Protein AF-A0A920IQ75-F1 (afdb_monomer_lite)

Sequence (288 aa):
MILLNCPFNEKDECKALGGKWDVERKKWYVPDGIDASSFQKWIESDKKEEILAHNKIKKVIELSPSSLDFQINKCHRCFYLSKKLGIQTNNFPPPVFNQLDLIQKDFFIDKDTSFISEKLPKGRFLQDNELPKKISSSLLKDNKGRDFKLVGIPDLVIEFEDKTYGIIDFKTTKISEKKADFYKFQLEAYATIFENPGEINSIKTPLLSPVVKLAILQFDPLKIENKNGMNCNFIFDMGYVELENRIYEKLIDRVTLALDILQMNEPPVINENCNDCAFFKKQSQLII

Radius of gyration: 22.06 Å; chains: 1; bounding box: 56×44×65 Å

pLDDT: mean 90.28, std 7.79, range [53.66, 98.69]

Secondary structure (DSSP, 8-state):
-EEE---GGGHHHHHHTT-EEETTTTEEEE-TTS-GGGGGGGS-TTTHHHHHHHHHHTTSEEE-HHIIIIIHHH-HHHHHHHHHH------PPPTHHHHHHHHHHHHHTTSBHHHH-TTSPSEEEPPTTTS-SSEEB--EE-TT--EEEEEE--SEEEEETTS-EEEEEEEES---TTHHHHTHHHHHHHHHHHHSB-EETTEEPP----EEEEEEEEEEEEEEEESSSS-EEEEEEEEEEE-SS--HHHHHHHHHHHHHHHT-SSPPPP-TT-HHHHHHHHHHTT--

Foldseek 3Di:
DAWFQDDPVCVVVCVVQPWDADPVVRTIGDDQLGQCVSRCVGHDPPCPVVSVVSVVSVQAAEDELVCLLPVCVQDLLQLQCCRQVVDHDPPDDPCVVVVVLVVVLVVPQQDWPVVADPPDATWHWDDCVRFPQKWKFDFDAFPVRGTYMYIYGFRTKIQHPVQAIEGEHEEADPDDLCPCVSSQLSQLSVQNCQCGTDDDPNHTGHNRPDHDWGKYKYWYFDDWADDDPPDIDTDTDIDIHTDPDRDVNVSSVSVVSSVVSNPDPDRDDQDCPRPVSVVVVVVVVVPD

Structure (mmCIF, N/CA/C/O backbone):
data_AF-A0A920IQ75-F1
#
_entry.id   AF-A0A920IQ75-F1
#
loop_
_atom_site.group_PDB
_atom_site.id
_atom_site.type_symbol
_atom_site.label_atom_id
_atom_site.label_alt_id
_atom_site.label_comp_id
_atom_site.label_asym_id
_atom_site.label_entity_id
_atom_site.label_seq_id
_atom_site.pdbx_PDB_ins_code
_atom_site.Cartn_x
_atom_site.Cartn_y
_atom_site.Cartn_z
_atom_site.occupancy
_atom_site.B_iso_or_equiv
_atom_site.auth_seq_id
_atom_site.auth_comp_id
_atom_site.auth_asym_id
_atom_site.auth_atom_id
_atom_site.pdbx_PDB_model_num
ATOM 1 N N . MET A 1 1 ? -5.127 -5.114 -23.187 1.00 76.69 1 MET A N 1
ATOM 2 C CA . MET A 1 1 ? -5.175 -6.543 -23.571 1.00 76.69 1 MET A CA 1
ATOM 3 C C . MET A 1 1 ? -5.261 -6.674 -25.087 1.00 76.69 1 MET A C 1
ATOM 5 O O . MET A 1 1 ? -6.008 -5.913 -25.690 1.00 76.69 1 MET A O 1
ATOM 9 N N . ILE A 1 2 ? -4.547 -7.628 -25.695 1.00 87.19 2 ILE A N 1
ATOM 10 C CA . ILE A 1 2 ? -4.608 -7.918 -27.146 1.00 87.19 2 ILE A CA 1
ATOM 11 C C . ILE A 1 2 ? -5.115 -9.343 -27.356 1.00 87.19 2 ILE A C 1
ATOM 13 O O . ILE A 1 2 ? -4.568 -10.269 -26.765 1.00 87.19 2 ILE A O 1
ATOM 17 N N . LEU A 1 3 ? -6.135 -9.535 -28.194 1.00 91.19 3 LEU A N 1
ATOM 18 C CA . LEU A 1 3 ? -6.636 -10.870 -28.540 1.00 91.19 3 LEU A CA 1
ATOM 19 C C . LEU A 1 3 ? -5.694 -11.572 -29.525 1.00 91.19 3 LEU A C 1
ATOM 21 O O . LEU A 1 3 ? -5.209 -10.966 -30.477 1.00 91.19 3 LEU A O 1
ATOM 25 N N . LEU A 1 4 ? -5.485 -12.865 -29.303 1.00 93.06 4 LEU A N 1
ATOM 26 C CA . LEU A 1 4 ? -4.576 -13.718 -30.053 1.00 93.06 4 LEU A CA 1
ATOM 27 C C . LEU A 1 4 ? -5.358 -14.746 -30.869 1.00 93.06 4 LEU A C 1
ATOM 29 O O . LEU A 1 4 ? -6.274 -15.402 -30.368 1.00 93.06 4 LEU A O 1
ATOM 33 N N . ASN A 1 5 ? -4.925 -14.955 -32.106 1.00 93.50 5 ASN A N 1
ATOM 34 C CA . ASN A 1 5 ? -5.378 -16.038 -32.973 1.00 93.50 5 ASN A CA 1
ATOM 35 C C . ASN A 1 5 ? -4.494 -17.287 -32.761 1.00 93.50 5 ASN A C 1
ATOM 37 O O . ASN A 1 5 ? -3.957 -17.855 -33.706 1.00 93.50 5 ASN A O 1
ATOM 41 N N . CYS A 1 6 ? -4.307 -17.686 -31.496 1.00 93.69 6 CYS A N 1
ATOM 42 C CA . CYS A 1 6 ? -3.502 -18.850 -31.121 1.00 93.69 6 CYS A CA 1
ATOM 43 C C . CYS A 1 6 ? -4.299 -20.158 -31.311 1.00 93.69 6 CYS A C 1
ATOM 45 O O . CYS A 1 6 ? -5.342 -20.325 -30.664 1.00 93.69 6 CYS A O 1
ATOM 47 N N . PRO A 1 7 ? -3.844 -21.090 -32.172 1.00 93.81 7 PRO A N 1
ATOM 48 C CA . PRO A 1 7 ? -4.498 -22.380 -32.363 1.00 93.81 7 PRO A CA 1
ATOM 49 C C . PRO A 1 7 ? -4.262 -23.323 -31.169 1.00 93.81 7 PRO A C 1
ATOM 51 O O . PRO A 1 7 ? -3.302 -23.189 -30.411 1.00 93.81 7 PRO A O 1
ATOM 54 N N . PHE A 1 8 ? -5.144 -24.312 -30.982 1.00 89.88 8 PHE A N 1
ATOM 55 C CA . PHE A 1 8 ? -5.139 -25.177 -29.789 1.00 89.88 8 PHE A CA 1
ATOM 56 C C . PHE A 1 8 ? -3.834 -25.965 -29.584 1.00 89.88 8 PHE A C 1
ATOM 58 O O . PHE A 1 8 ? -3.436 -26.203 -28.447 1.00 89.88 8 PHE A O 1
ATOM 65 N N . ASN A 1 9 ? -3.162 -26.360 -30.664 1.00 94.19 9 ASN A N 1
ATOM 66 C CA . ASN A 1 9 ? -1.882 -27.072 -30.628 1.00 94.19 9 ASN A CA 1
ATOM 67 C C . ASN A 1 9 ? -0.702 -26.194 -30.171 1.00 94.19 9 ASN A C 1
ATOM 69 O O . ASN A 1 9 ? 0.328 -26.734 -29.788 1.00 94.19 9 ASN A O 1
ATOM 73 N N . GLU A 1 10 ? -0.852 -24.868 -30.171 1.00 94.50 10 GLU A N 1
ATOM 74 C CA . GLU A 1 10 ? 0.173 -23.906 -29.739 1.00 94.50 10 GLU A CA 1
ATOM 75 C C . GLU A 1 10 ? -0.133 -23.286 -28.363 1.00 94.50 10 GLU A C 1
ATOM 77 O O . GLU A 1 10 ? 0.572 -22.392 -27.887 1.00 94.50 10 GLU A O 1
ATOM 82 N N . LYS A 1 11 ? -1.179 -23.777 -27.688 1.00 90.62 11 LYS A N 1
ATOM 83 C CA . LYS A 1 11 ? -1.668 -23.232 -26.416 1.00 90.62 11 LYS A CA 1
ATOM 84 C C . LYS A 1 11 ? -0.613 -23.228 -25.308 1.00 90.62 11 LYS A C 1
ATOM 86 O O . LYS A 1 11 ? -0.586 -22.310 -24.492 1.00 90.62 11 LYS A O 1
ATOM 91 N N . ASP A 1 12 ? 0.238 -24.252 -25.263 1.00 90.88 12 ASP A N 1
ATOM 92 C CA . ASP A 1 12 ? 1.221 -24.412 -24.193 1.00 90.88 12 ASP A CA 1
ATOM 93 C C . ASP A 1 12 ? 2.354 -23.394 -24.352 1.00 90.88 12 ASP A C 1
ATOM 95 O O . ASP A 1 12 ? 2.807 -22.817 -23.367 1.00 90.88 12 ASP A O 1
ATOM 99 N N . GLU A 1 13 ? 2.724 -23.076 -25.594 1.00 91.62 13 GLU A N 1
ATOM 100 C CA . GLU A 1 13 ? 3.668 -22.004 -25.911 1.00 91.62 13 GLU A CA 1
ATOM 101 C C . GLU A 1 13 ? 3.067 -20.626 -25.608 1.00 91.62 13 GLU A C 1
ATOM 103 O O . GLU A 1 13 ? 3.705 -19.794 -24.963 1.00 91.62 13 GLU A O 1
ATOM 108 N N . CYS A 1 14 ? 1.807 -20.396 -25.993 1.00 89.69 14 CYS A N 1
ATOM 109 C CA . CYS A 1 14 ? 1.108 -19.149 -25.678 1.00 89.69 14 CYS A CA 1
ATOM 110 C C . CYS A 1 14 ? 1.018 -18.925 -24.166 1.00 89.69 14 CYS A C 1
ATOM 112 O O . CYS A 1 14 ? 1.261 -17.822 -23.675 1.00 89.69 14 CYS A O 1
ATOM 114 N N . LYS A 1 15 ? 0.732 -19.985 -23.408 1.00 88.62 15 LYS A N 1
ATOM 115 C CA . LYS A 1 15 ? 0.714 -19.952 -21.946 1.00 88.62 15 LYS A CA 1
ATOM 116 C C . LYS A 1 15 ? 2.107 -19.718 -21.356 1.00 88.62 15 LYS A C 1
ATOM 118 O O . LYS A 1 15 ? 2.223 -18.944 -20.408 1.00 88.62 15 LYS A O 1
ATOM 123 N N . ALA A 1 16 ? 3.151 -20.338 -21.909 1.00 85.31 16 ALA A N 1
ATOM 124 C CA . ALA A 1 16 ? 4.533 -20.167 -21.455 1.00 85.31 16 ALA A CA 1
ATOM 125 C C . ALA A 1 16 ? 5.035 -18.723 -21.620 1.00 85.31 16 ALA A C 1
ATOM 127 O O . ALA A 1 16 ? 5.766 -18.226 -20.768 1.00 85.31 16 ALA A O 1
ATOM 128 N N . LEU A 1 17 ? 4.585 -18.025 -22.666 1.00 84.44 17 LEU A N 1
ATOM 129 C CA . LEU A 1 17 ? 4.883 -16.607 -22.891 1.00 84.44 17 LEU A CA 1
ATOM 130 C C . LEU A 1 17 ? 4.061 -15.656 -22.000 1.00 84.44 17 LEU A C 1
ATOM 132 O O . LEU A 1 17 ? 4.287 -14.447 -22.019 1.00 84.44 17 LEU A O 1
ATOM 136 N N . GLY A 1 18 ? 3.113 -16.178 -21.212 1.00 84.00 18 GLY A N 1
ATOM 137 C CA . GLY A 1 18 ? 2.262 -15.402 -20.304 1.00 84.00 18 GLY A CA 1
ATOM 138 C C . GLY A 1 18 ? 0.869 -15.068 -20.847 1.00 84.00 18 GLY A C 1
ATOM 139 O O . GLY A 1 18 ? 0.148 -14.281 -20.230 1.00 84.00 18 GLY A O 1
ATOM 140 N N . GLY A 1 19 ? 0.466 -15.653 -21.978 1.00 87.94 19 GLY A N 1
ATOM 141 C CA . GLY A 1 19 ? -0.883 -15.514 -22.519 1.00 87.94 19 GLY A CA 1
ATOM 142 C C . GLY A 1 19 ? -1.932 -16.129 -21.591 1.00 87.94 19 GLY A C 1
ATOM 143 O O . GLY A 1 19 ? -1.672 -17.104 -20.880 1.00 87.94 19 GLY A O 1
ATOM 144 N N . LYS A 1 20 ? -3.139 -15.563 -21.597 1.00 90.19 20 LYS A N 1
ATOM 145 C CA . LYS A 1 20 ? -4.283 -16.049 -20.813 1.00 90.19 20 LYS A CA 1
ATOM 146 C C . LYS A 1 20 ? -5.448 -16.422 -21.720 1.00 90.19 20 LYS A C 1
ATOM 148 O O . LYS A 1 20 ? -5.552 -15.931 -22.838 1.00 90.19 20 LYS A O 1
ATOM 153 N N . TRP A 1 21 ? -6.310 -17.308 -21.232 1.00 91.44 21 TRP A N 1
ATOM 154 C CA . TRP A 1 21 ? -7.523 -17.722 -21.929 1.00 91.44 21 TRP A CA 1
ATOM 155 C C . TRP A 1 21 ? -8.715 -16.900 -21.441 1.00 91.44 21 TRP A C 1
ATOM 157 O O . TRP A 1 21 ? -9.004 -16.882 -20.245 1.00 91.44 21 TRP A O 1
ATOM 167 N N . ASP A 1 22 ? -9.395 -16.231 -22.366 1.00 88.31 22 ASP A N 1
ATOM 168 C CA . ASP A 1 22 ? -10.672 -15.564 -22.133 1.00 88.31 22 ASP A CA 1
ATOM 169 C C . ASP A 1 22 ? -11.798 -16.567 -22.424 1.00 88.31 22 ASP A C 1
ATOM 171 O O . ASP A 1 22 ? -11.999 -16.988 -23.568 1.00 88.31 22 ASP A O 1
ATOM 175 N N . VAL A 1 23 ? -12.504 -16.990 -21.371 1.00 88.19 23 VAL A N 1
ATOM 176 C CA . VAL A 1 23 ? -13.565 -18.006 -21.459 1.00 88.19 23 VAL A CA 1
ATOM 177 C C . VAL A 1 23 ? -14.784 -17.482 -22.220 1.00 88.19 23 VAL A C 1
ATOM 179 O O . VAL A 1 23 ? -15.405 -18.248 -22.957 1.00 88.19 23 VAL A O 1
ATOM 182 N N . GLU A 1 24 ? -15.106 -16.193 -22.084 1.00 86.06 24 GLU A N 1
ATOM 183 C CA . GLU A 1 24 ? -16.270 -15.578 -22.727 1.00 86.06 24 GLU A CA 1
ATOM 184 C C . GLU A 1 24 ? -16.038 -15.426 -24.229 1.00 86.06 24 GLU A C 1
ATOM 186 O O . GLU A 1 24 ? -16.871 -15.826 -25.044 1.00 86.06 24 GLU A O 1
ATOM 191 N N . ARG A 1 25 ? -14.865 -14.910 -24.608 1.00 86.75 25 ARG A N 1
ATOM 192 C CA . ARG A 1 25 ? -14.498 -14.688 -26.015 1.00 86.75 25 ARG A CA 1
ATOM 193 C C . ARG A 1 25 ? -13.954 -15.934 -26.703 1.00 86.75 25 ARG A C 1
ATOM 195 O O . ARG A 1 25 ? -13.780 -15.919 -27.920 1.00 86.75 25 ARG A O 1
ATOM 202 N N . LYS A 1 26 ? -13.667 -16.993 -25.939 1.00 90.88 26 LYS A N 1
ATOM 203 C CA . LYS A 1 26 ? -13.021 -18.233 -26.399 1.00 90.88 26 LYS A CA 1
ATOM 204 C C . LYS A 1 26 ? -11.756 -17.950 -27.212 1.00 90.88 26 LYS A C 1
ATOM 206 O O . LYS A 1 26 ? -11.537 -18.539 -28.272 1.00 90.88 26 LYS A O 1
ATOM 211 N N . LYS A 1 27 ? -10.938 -17.017 -26.725 1.00 93.31 27 LYS A N 1
ATOM 212 C CA . LYS A 1 27 ? -9.678 -16.624 -27.357 1.00 93.31 27 LYS A CA 1
ATOM 213 C C . LYS A 1 27 ? -8.563 -16.523 -26.331 1.00 93.31 27 LYS A C 1
ATOM 215 O O . LYS A 1 27 ? -8.779 -16.192 -25.167 1.00 93.31 27 LYS A O 1
ATOM 220 N N . TRP A 1 28 ? -7.348 -16.770 -26.802 1.00 94.06 28 TRP A N 1
ATOM 221 C CA . TRP A 1 28 ? -6.154 -16.375 -26.071 1.00 94.06 28 TRP A CA 1
ATOM 222 C C . TRP A 1 28 ? -6.006 -14.858 -26.124 1.00 94.06 28 TRP A C 1
ATOM 224 O O . TRP A 1 28 ? -6.440 -14.215 -27.080 1.00 94.06 28 TRP A O 1
ATOM 234 N N . TYR A 1 29 ? -5.392 -14.276 -25.106 1.00 90.88 29 TYR A N 1
ATOM 235 C CA . TYR A 1 29 ? -5.078 -12.859 -25.082 1.00 90.88 29 TYR A CA 1
ATOM 236 C C . TYR A 1 29 ? -3.758 -12.594 -24.364 1.00 90.88 29 TYR A C 1
ATOM 238 O O . TYR A 1 29 ? -3.352 -13.344 -23.472 1.00 90.88 29 TYR A O 1
ATOM 246 N N . VAL A 1 30 ? -3.102 -11.502 -24.748 1.00 87.69 30 VAL A N 1
ATOM 247 C CA . VAL A 1 30 ? -1.982 -10.924 -24.009 1.00 87.69 30 VAL A CA 1
ATOM 248 C C . VAL A 1 30 ? -2.574 -10.088 -22.874 1.00 87.69 30 VAL A C 1
ATOM 250 O O . VAL A 1 30 ? -3.233 -9.075 -23.154 1.00 87.69 30 VAL A O 1
ATOM 253 N N . PRO A 1 31 ? -2.409 -10.494 -21.602 1.00 78.62 31 PRO A N 1
ATOM 254 C CA . PRO A 1 31 ? -2.845 -9.674 -20.482 1.00 78.62 31 PRO A CA 1
ATOM 255 C C . PRO A 1 31 ? -1.998 -8.403 -20.392 1.00 78.62 31 PRO A C 1
ATOM 257 O O . PRO A 1 31 ? -0.882 -8.331 -20.914 1.00 78.62 31 PRO A O 1
ATOM 260 N N . ASP A 1 32 ? -2.533 -7.392 -19.715 1.00 69.56 32 ASP A N 1
ATOM 261 C CA . ASP A 1 32 ? -1.775 -6.177 -19.432 1.00 69.56 32 ASP A CA 1
ATOM 262 C C . ASP A 1 32 ? -0.514 -6.529 -18.618 1.00 69.56 32 ASP A C 1
ATOM 264 O O . ASP A 1 32 ? -0.538 -7.414 -17.758 1.00 69.56 32 ASP A O 1
ATOM 268 N N . GLY A 1 33 ? 0.609 -5.885 -18.946 1.00 63.72 33 GLY A N 1
ATOM 269 C CA . GLY A 1 33 ? 1.916 -6.146 -18.330 1.00 63.72 33 GLY A CA 1
ATOM 270 C C . GLY A 1 33 ? 2.771 -7.228 -19.006 1.00 63.72 33 GLY A C 1
ATOM 271 O O . GLY A 1 33 ? 3.950 -7.346 -18.678 1.00 63.72 33 GLY A O 1
ATOM 272 N N . ILE A 1 34 ? 2.238 -7.977 -19.978 1.00 73.19 34 ILE A N 1
ATOM 273 C CA . ILE A 1 34 ? 3.017 -8.919 -20.801 1.00 73.19 34 ILE A CA 1
ATOM 274 C C . ILE A 1 34 ? 3.352 -8.280 -22.154 1.00 73.19 34 ILE A C 1
ATOM 276 O O . ILE A 1 34 ? 2.484 -7.685 -22.792 1.00 73.19 34 ILE A O 1
ATOM 280 N N . ASP A 1 35 ? 4.611 -8.398 -22.593 1.00 79.31 35 ASP A N 1
ATOM 281 C CA . ASP A 1 35 ? 5.073 -7.862 -23.879 1.00 79.31 35 ASP A CA 1
ATOM 282 C C . ASP A 1 35 ? 4.381 -8.553 -25.053 1.00 79.31 35 ASP A C 1
ATOM 284 O O . ASP A 1 35 ? 4.663 -9.712 -25.354 1.00 79.31 35 ASP A O 1
ATOM 288 N N . ALA A 1 36 ? 3.527 -7.819 -25.763 1.00 85.44 36 ALA A N 1
ATOM 289 C CA . ALA A 1 36 ? 2.840 -8.329 -26.940 1.00 85.44 36 ALA A CA 1
ATOM 290 C C . ALA A 1 36 ? 3.796 -8.615 -28.109 1.00 85.44 36 ALA A C 1
ATOM 292 O O . ALA A 1 36 ? 3.435 -9.366 -29.013 1.00 85.44 36 ALA A O 1
ATOM 293 N N . SER A 1 37 ? 5.026 -8.083 -28.090 1.00 85.62 37 SER A N 1
ATOM 294 C CA . SER A 1 37 ? 6.027 -8.364 -29.131 1.00 85.62 37 SER A CA 1
ATOM 295 C C . SER A 1 37 ? 6.382 -9.851 -29.189 1.00 85.62 37 SER A C 1
ATOM 297 O O . SER A 1 37 ? 6.587 -10.387 -30.275 1.00 85.62 37 SER A O 1
ATOM 299 N N . SER A 1 38 ? 6.373 -10.541 -28.043 1.00 86.06 38 SER A N 1
ATOM 300 C CA . SER A 1 38 ? 6.626 -11.986 -27.957 1.00 86.06 38 SER A CA 1
ATOM 301 C C . SER A 1 38 ? 5.510 -12.833 -28.580 1.00 86.06 38 SER A C 1
ATOM 303 O O . SER A 1 38 ? 5.708 -14.015 -28.838 1.00 86.06 38 SER A O 1
ATOM 305 N N . PHE A 1 39 ? 4.340 -12.239 -28.839 1.00 90.81 39 PHE A N 1
ATOM 306 C CA . PHE A 1 39 ? 3.151 -12.911 -29.368 1.00 90.81 39 PHE A CA 1
ATOM 307 C C . PHE A 1 39 ? 2.883 -12.568 -30.836 1.00 90.81 39 PHE A C 1
ATOM 309 O O . PHE A 1 39 ? 1.823 -12.922 -31.351 1.00 90.81 39 PHE A O 1
ATOM 316 N N . GLN A 1 40 ? 3.820 -11.902 -31.526 1.00 89.69 40 GLN A N 1
ATOM 317 C CA . GLN A 1 40 ? 3.639 -11.418 -32.903 1.00 89.69 40 GLN A CA 1
ATOM 318 C C . GLN A 1 40 ? 3.098 -12.479 -33.865 1.00 89.69 40 GLN A C 1
ATOM 320 O O . GLN A 1 40 ? 2.299 -12.152 -34.733 1.00 89.69 40 GLN A O 1
ATOM 325 N N . LYS A 1 41 ? 3.466 -13.751 -33.682 1.00 92.62 41 LYS A N 1
ATOM 326 C CA . LYS A 1 41 ? 2.988 -14.848 -34.532 1.00 92.62 41 LYS A CA 1
ATOM 327 C C . LYS A 1 41 ? 1.482 -15.137 -34.440 1.00 92.62 41 LYS A C 1
ATOM 329 O O . LYS A 1 41 ? 0.937 -15.753 -35.346 1.00 92.62 41 LYS A O 1
ATOM 334 N N . TRP A 1 42 ? 0.811 -14.703 -33.372 1.00 93.44 42 TRP A N 1
ATOM 335 C CA . TRP A 1 42 ? -0.635 -14.878 -33.176 1.00 93.44 42 TRP A CA 1
ATOM 336 C C . TRP A 1 42 ? -1.421 -13.564 -33.263 1.00 93.44 42 TRP A C 1
ATOM 338 O O . TRP A 1 42 ? -2.634 -13.569 -33.047 1.00 93.44 42 TRP A O 1
ATOM 348 N N . ILE A 1 43 ? -0.754 -12.444 -33.543 1.00 91.06 43 ILE A N 1
ATOM 349 C CA . ILE A 1 43 ? -1.381 -11.128 -33.697 1.00 91.06 43 ILE A CA 1
ATOM 350 C C . ILE A 1 43 ? -1.498 -10.822 -35.194 1.00 91.06 43 ILE A C 1
ATOM 352 O O . ILE A 1 43 ? -0.592 -11.117 -35.969 1.00 91.06 43 ILE A O 1
ATOM 356 N N . GLU A 1 44 ? -2.622 -10.241 -35.614 1.00 86.44 44 GLU A N 1
ATOM 357 C CA . GLU A 1 44 ? -2.814 -9.813 -37.005 1.00 86.44 44 GLU A CA 1
ATOM 358 C C . GLU A 1 44 ? -1.783 -8.737 -37.387 1.00 86.44 44 GLU A C 1
ATOM 360 O O . GLU A 1 44 ? -1.439 -7.858 -36.594 1.00 86.44 44 GLU A O 1
ATOM 365 N N . SER A 1 45 ? -1.247 -8.820 -38.605 1.00 77.56 45 SER A N 1
ATOM 366 C CA . SER A 1 45 ? -0.090 -8.027 -39.046 1.00 77.56 45 SER A CA 1
ATOM 367 C C . SER A 1 45 ? -0.328 -6.511 -39.097 1.00 77.56 45 SER A C 1
ATOM 369 O O . SER A 1 45 ? 0.632 -5.738 -39.110 1.00 77.56 45 SER A O 1
ATOM 371 N N . ASP A 1 46 ? -1.586 -6.079 -39.133 1.00 83.44 46 ASP A N 1
ATOM 372 C CA . ASP A 1 46 ? -2.032 -4.683 -39.151 1.00 83.44 46 ASP A CA 1
ATOM 373 C C . ASP A 1 46 ? -2.156 -4.059 -37.747 1.00 83.44 46 ASP A C 1
ATOM 375 O O . ASP A 1 46 ? -2.184 -2.836 -37.615 1.00 83.44 46 ASP A O 1
ATOM 379 N N . LYS A 1 47 ? -2.095 -4.855 -36.673 1.00 84.56 47 LYS A N 1
ATOM 380 C CA . LYS A 1 47 ? -2.214 -4.388 -35.278 1.00 84.56 47 LYS A CA 1
ATOM 381 C C . LYS A 1 47 ? -0.933 -3.791 -34.688 1.00 84.56 47 LYS A C 1
ATOM 383 O O . LYS A 1 47 ? -0.719 -3.828 -33.477 1.00 84.56 47 LYS A O 1
ATOM 388 N N . LYS A 1 48 ? -0.061 -3.196 -35.510 1.00 80.56 48 LYS A N 1
ATOM 389 C CA . LYS A 1 48 ? 1.190 -2.575 -35.028 1.00 80.56 48 LYS A CA 1
ATOM 390 C C . LYS A 1 48 ? 0.942 -1.469 -34.003 1.00 80.56 48 LYS A C 1
ATOM 392 O O . LYS A 1 48 ? 1.651 -1.423 -33.002 1.00 80.56 48 LYS A O 1
ATOM 397 N N . GLU A 1 49 ? -0.046 -0.605 -34.227 1.00 80.94 49 GLU A N 1
ATOM 398 C CA . GLU A 1 49 ? -0.387 0.474 -33.288 1.00 80.94 49 GLU A CA 1
ATOM 399 C C . GLU A 1 49 ? -0.970 -0.061 -31.976 1.00 80.94 49 GLU A C 1
ATOM 401 O O . GLU A 1 49 ? -0.621 0.439 -30.910 1.00 80.94 49 GLU A O 1
ATOM 406 N N . GLU A 1 50 ? -1.768 -1.131 -32.029 1.00 81.56 50 GLU A N 1
ATOM 407 C CA . GLU A 1 50 ? -2.255 -1.844 -30.841 1.00 81.56 50 GLU A CA 1
ATOM 408 C C . GLU A 1 50 ? -1.103 -2.472 -30.051 1.00 81.56 50 GLU A C 1
ATOM 410 O O . GLU A 1 50 ? -1.035 -2.300 -28.836 1.00 81.56 50 GLU A O 1
ATOM 415 N N . ILE A 1 51 ? -0.156 -3.136 -30.727 1.00 81.25 51 ILE A N 1
ATOM 416 C CA . ILE A 1 51 ? 1.060 -3.681 -30.105 1.00 81.25 51 ILE A CA 1
ATOM 417 C C . ILE A 1 51 ? 1.868 -2.552 -29.464 1.00 81.25 51 ILE A C 1
ATOM 419 O O . ILE A 1 51 ? 2.293 -2.680 -28.322 1.00 81.25 51 ILE A O 1
ATOM 423 N N . LEU A 1 52 ? 2.064 -1.432 -30.165 1.00 76.50 52 LEU A N 1
ATOM 424 C CA . LEU A 1 52 ? 2.765 -0.259 -29.643 1.00 76.50 52 LEU A CA 1
ATOM 425 C C . LEU A 1 52 ? 2.045 0.345 -28.435 1.00 76.50 52 LEU A C 1
ATOM 427 O O . LEU A 1 52 ? 2.710 0.683 -27.463 1.00 76.50 52 LEU A O 1
ATOM 431 N N . ALA A 1 53 ? 0.717 0.453 -28.449 1.00 73.19 53 ALA A N 1
ATOM 432 C CA . ALA A 1 53 ? -0.072 0.966 -27.333 1.00 73.19 53 ALA A CA 1
ATOM 433 C C . ALA A 1 53 ? -0.057 0.008 -26.128 1.00 73.19 53 ALA A C 1
ATOM 435 O O . ALA A 1 53 ? 0.209 0.437 -25.006 1.00 73.19 53 ALA A O 1
ATOM 436 N N . HIS A 1 54 ? -0.237 -1.297 -26.350 1.00 70.38 54 HIS A N 1
ATOM 437 C CA . HIS A 1 54 ? -0.139 -2.342 -25.322 1.00 70.38 54 HIS A CA 1
ATOM 438 C C . HIS A 1 54 ? 1.276 -2.427 -24.737 1.00 70.38 54 HIS A C 1
ATOM 440 O O . HIS A 1 54 ? 1.466 -2.505 -23.526 1.00 70.38 54 HIS A O 1
ATOM 446 N N . ASN A 1 55 ? 2.303 -2.298 -25.572 1.00 67.25 55 ASN A N 1
ATOM 447 C CA . ASN A 1 55 ? 3.694 -2.239 -25.124 1.00 67.25 55 ASN A CA 1
ATOM 448 C C . ASN A 1 55 ? 4.097 -0.850 -24.601 1.00 67.25 55 ASN A C 1
ATOM 450 O O . ASN A 1 55 ? 5.136 -0.700 -23.965 1.00 67.25 55 ASN A O 1
ATOM 454 N N . LYS A 1 56 ? 3.289 0.190 -24.805 1.00 58.94 56 LYS A N 1
ATOM 455 C CA . LYS A 1 56 ? 3.423 1.456 -24.075 1.00 58.94 56 LYS A CA 1
ATOM 456 C C . LYS A 1 56 ? 2.846 1.305 -22.669 1.00 58.94 56 LYS A C 1
ATOM 458 O O . LYS A 1 56 ? 3.442 1.817 -21.726 1.00 58.94 56 LYS A O 1
ATOM 463 N N . ILE A 1 57 ? 1.784 0.511 -22.510 1.00 53.66 57 ILE A N 1
ATOM 464 C CA . ILE A 1 57 ? 1.291 0.050 -21.202 1.00 53.66 57 ILE A CA 1
ATOM 465 C C . ILE A 1 57 ? 2.362 -0.811 -20.494 1.00 53.66 57 ILE A C 1
ATOM 467 O O . ILE A 1 57 ? 2.548 -0.645 -19.294 1.00 53.66 57 ILE A O 1
ATOM 471 N N . LYS A 1 58 ? 3.197 -1.578 -21.224 1.00 54.56 58 LYS A N 1
ATOM 472 C CA . LYS A 1 58 ? 4.434 -2.229 -20.703 1.00 54.56 58 LYS A CA 1
ATOM 473 C C . LYS A 1 58 ? 5.451 -1.236 -20.092 1.00 54.56 58 LYS A C 1
ATOM 475 O O . LYS A 1 58 ? 6.356 -1.660 -19.379 1.00 54.56 58 LYS A O 1
ATOM 480 N N . LYS A 1 59 ? 5.342 0.075 -20.352 1.00 60.66 59 LYS A N 1
ATOM 481 C CA . LYS A 1 59 ? 6.256 1.097 -19.809 1.00 60.66 59 LYS A CA 1
ATOM 482 C C . LYS A 1 59 ? 5.770 1.717 -18.499 1.00 60.66 59 LYS A C 1
ATOM 484 O O . LYS A 1 59 ? 6.591 2.248 -17.753 1.00 60.66 59 LYS A O 1
ATOM 489 N N . VAL A 1 60 ? 4.466 1.674 -18.232 1.00 80.75 60 VAL A N 1
ATOM 490 C CA . VAL A 1 60 ? 3.905 2.259 -17.014 1.00 80.75 60 VAL A CA 1
ATOM 491 C C . VAL A 1 60 ? 4.151 1.278 -15.881 1.00 80.75 60 VAL A C 1
ATOM 493 O O . VAL A 1 60 ? 3.586 0.190 -15.842 1.00 80.75 60 VAL A O 1
ATOM 496 N N . ILE A 1 61 ? 5.044 1.656 -14.976 1.00 89.62 61 ILE A N 1
ATOM 497 C CA . ILE A 1 61 ? 5.385 0.822 -13.831 1.00 89.62 61 ILE A CA 1
ATOM 498 C C . ILE A 1 61 ? 4.220 0.875 -12.839 1.00 89.62 61 ILE A C 1
ATOM 500 O O . ILE A 1 61 ? 3.837 1.947 -12.367 1.00 89.62 61 ILE A O 1
ATOM 504 N N . GLU A 1 62 ? 3.672 -0.295 -12.517 1.00 92.81 62 GLU A N 1
ATOM 505 C CA . GLU A 1 62 ? 2.690 -0.456 -11.450 1.00 92.81 62 GLU A CA 1
ATOM 506 C C . GLU A 1 62 ? 3.399 -0.735 -10.123 1.00 92.81 62 GLU A C 1
ATOM 508 O O . GLU A 1 62 ? 4.164 -1.696 -9.980 1.00 92.81 62 GLU A O 1
ATOM 513 N N . LEU A 1 63 ? 3.127 0.103 -9.127 1.00 95.19 63 LEU A N 1
ATOM 514 C CA . LEU A 1 63 ? 3.657 -0.039 -7.779 1.00 95.19 63 LEU A CA 1
ATOM 515 C C . LEU A 1 63 ? 2.524 -0.417 -6.829 1.00 95.19 63 LEU A C 1
ATOM 517 O O . LEU A 1 63 ? 1.486 0.240 -6.766 1.00 95.19 63 LEU A O 1
ATOM 521 N N . SER A 1 64 ? 2.731 -1.491 -6.069 1.00 95.19 64 SER A N 1
ATOM 522 C CA . SER A 1 64 ? 1.800 -1.877 -5.014 1.00 95.19 64 SER A CA 1
ATOM 523 C C . SER A 1 64 ? 2.074 -1.055 -3.752 1.00 95.19 64 SER A C 1
ATOM 525 O O . SER A 1 64 ? 3.249 -0.959 -3.380 1.00 95.19 64 SER A O 1
ATOM 527 N N . PRO A 1 65 ? 1.050 -0.536 -3.049 1.00 96.19 65 PRO A N 1
ATOM 528 C CA . PRO A 1 65 ? 1.213 0.214 -1.798 1.00 96.19 65 PRO A CA 1
ATOM 529 C C . PRO A 1 65 ? 2.180 -0.447 -0.802 1.00 96.19 65 PRO A C 1
ATOM 531 O O . PRO A 1 65 ? 3.160 0.163 -0.386 1.00 96.19 65 PRO A O 1
ATOM 534 N N . SER A 1 66 ? 2.029 -1.750 -0.555 1.00 91.88 66 SER A N 1
ATOM 535 C CA . SER A 1 66 ? 2.916 -2.520 0.335 1.00 91.88 66 SER A CA 1
ATOM 536 C C . SER A 1 66 ? 4.387 -2.591 -0.105 1.00 91.88 66 SER A C 1
ATOM 538 O O . SER A 1 66 ? 5.286 -2.780 0.717 1.00 91.88 66 SER A O 1
ATOM 540 N N . SER A 1 67 ? 4.684 -2.430 -1.400 1.00 91.31 67 SER A N 1
ATOM 541 C CA . SER A 1 67 ? 6.074 -2.442 -1.882 1.00 91.31 67 SER A CA 1
ATOM 542 C C . SER A 1 67 ? 6.829 -1.155 -1.539 1.00 91.31 67 SER A C 1
ATOM 544 O O . SER A 1 67 ? 8.059 -1.189 -1.445 1.00 91.31 67 SER A O 1
ATOM 546 N N . LEU A 1 68 ? 6.099 -0.057 -1.310 1.00 94.19 68 LEU A N 1
ATOM 547 C CA . LEU A 1 68 ? 6.652 1.271 -1.051 1.00 94.19 68 LEU 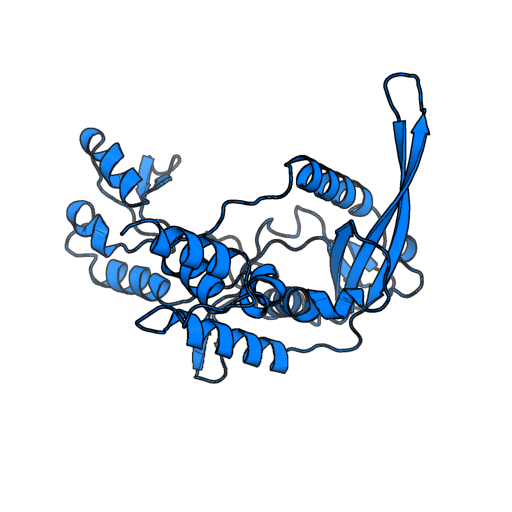A CA 1
ATOM 548 C C . LEU A 1 68 ? 7.182 1.421 0.379 1.00 94.19 68 LEU A C 1
ATOM 550 O O . LEU A 1 68 ? 8.149 2.157 0.576 1.00 94.19 68 LEU A O 1
ATOM 554 N N . ASP A 1 69 ? 6.628 0.687 1.348 1.00 89.94 69 ASP A N 1
ATOM 555 C CA . ASP A 1 69 ? 7.155 0.636 2.717 1.00 89.94 69 ASP A CA 1
ATOM 556 C C . ASP A 1 69 ? 8.204 -0.464 2.908 1.00 89.94 69 ASP A C 1
ATOM 558 O O . ASP A 1 69 ? 9.259 -0.208 3.486 1.00 89.94 69 ASP A O 1
ATOM 562 N N . PHE A 1 70 ? 7.971 -1.685 2.414 1.00 84.12 70 PHE A N 1
ATOM 563 C CA . PHE A 1 70 ? 8.806 -2.834 2.794 1.00 84.12 70 PHE A CA 1
ATOM 564 C C . PHE A 1 70 ? 9.923 -3.144 1.809 1.00 84.12 70 PHE A C 1
ATOM 566 O O . PHE A 1 70 ? 11.099 -3.164 2.173 1.00 84.12 70 PHE A O 1
ATOM 573 N N . GLN A 1 71 ? 9.567 -3.435 0.558 1.00 82.81 71 GLN A N 1
ATOM 574 C CA . GLN A 1 71 ? 10.506 -4.041 -0.388 1.00 82.81 71 GLN A CA 1
ATOM 575 C C . GLN A 1 71 ? 11.637 -3.079 -0.744 1.00 82.81 71 GLN A C 1
ATOM 577 O O . GLN A 1 71 ? 12.809 -3.459 -0.706 1.00 82.81 71 GLN A O 1
ATOM 582 N N . ILE A 1 72 ? 11.285 -1.826 -1.030 1.00 86.88 72 ILE A N 1
ATOM 583 C CA . ILE A 1 72 ? 12.261 -0.804 -1.396 1.00 86.88 72 ILE A CA 1
ATOM 584 C C . ILE A 1 72 ? 13.158 -0.404 -0.215 1.00 86.88 72 ILE A C 1
ATOM 586 O O . ILE A 1 72 ? 14.364 -0.296 -0.400 1.00 86.88 72 ILE A O 1
ATOM 590 N N . ASN A 1 73 ? 12.624 -0.292 1.010 1.00 86.00 73 ASN A N 1
ATOM 591 C CA . ASN A 1 73 ? 13.438 0.006 2.199 1.00 86.00 73 ASN A CA 1
ATOM 592 C C . ASN A 1 73 ? 14.371 -1.152 2.584 1.00 86.00 73 ASN A C 1
ATOM 594 O O . ASN A 1 73 ? 15.449 -0.912 3.121 1.00 86.00 73 ASN A O 1
ATOM 598 N N . LYS A 1 74 ? 13.972 -2.409 2.340 1.00 87.31 74 LYS A N 1
ATOM 599 C CA . LYS A 1 74 ? 14.771 -3.582 2.724 1.00 87.31 74 LYS A CA 1
ATOM 600 C C . LYS A 1 74 ? 16.056 -3.678 1.902 1.00 87.31 74 LYS A C 1
ATOM 602 O O . LYS A 1 74 ? 17.140 -3.851 2.456 1.00 87.31 74 LYS A O 1
ATOM 607 N N . CYS A 1 75 ? 15.945 -3.638 0.573 1.00 93.31 75 CYS A N 1
ATOM 608 C CA . CYS A 1 75 ? 17.100 -3.723 -0.317 1.00 93.31 75 CYS A CA 1
ATOM 609 C C . CYS A 1 75 ? 16.739 -3.314 -1.749 1.00 93.31 75 CYS A C 1
ATOM 611 O O . CYS A 1 75 ? 15.965 -4.002 -2.414 1.00 93.31 75 CYS A O 1
ATOM 613 N N . HIS A 1 76 ? 17.390 -2.268 -2.268 1.00 95.38 76 HIS A N 1
ATOM 614 C CA . HIS A 1 76 ? 17.204 -1.812 -3.651 1.00 95.38 76 HIS A CA 1
ATOM 615 C C . HIS A 1 76 ? 17.520 -2.902 -4.684 1.00 95.38 76 HIS A C 1
ATOM 617 O O . HIS A 1 76 ? 16.793 -3.044 -5.665 1.00 95.38 76 HIS A O 1
ATOM 623 N N . ARG A 1 77 ? 18.566 -3.714 -4.456 1.00 94.44 77 ARG A N 1
ATOM 624 C CA . ARG A 1 77 ? 18.895 -4.841 -5.340 1.00 94.44 77 ARG A CA 1
ATOM 625 C C . ARG A 1 77 ? 17.775 -5.877 -5.353 1.00 94.44 77 ARG A C 1
ATOM 627 O O . ARG A 1 77 ? 17.318 -6.243 -6.426 1.00 94.44 77 ARG A O 1
ATOM 634 N N . CYS A 1 78 ? 17.306 -6.334 -4.193 1.00 92.19 78 CYS A N 1
ATOM 635 C CA . CYS A 1 78 ? 16.214 -7.312 -4.132 1.00 92.19 78 CYS A CA 1
ATOM 636 C C . CYS A 1 78 ? 14.910 -6.754 -4.713 1.00 92.19 78 CYS A C 1
ATOM 638 O O . CYS A 1 78 ? 14.204 -7.481 -5.404 1.00 92.19 78 CYS A O 1
ATOM 640 N N . PHE A 1 79 ? 14.617 -5.470 -4.487 1.00 93.06 79 PHE A N 1
ATOM 641 C CA . PHE A 1 79 ? 13.481 -4.788 -5.104 1.00 93.06 79 PHE A CA 1
ATOM 642 C C . PHE A 1 79 ? 13.574 -4.808 -6.637 1.00 93.06 79 PHE A C 1
ATOM 644 O O . PHE A 1 79 ? 12.629 -5.239 -7.297 1.00 93.06 79 PHE A O 1
ATOM 651 N N . TYR A 1 80 ? 14.731 -4.437 -7.199 1.00 92.56 80 TYR A N 1
ATOM 652 C CA . TYR A 1 80 ? 15.000 -4.533 -8.636 1.00 92.56 80 TYR A CA 1
ATOM 653 C C . TYR A 1 80 ? 14.808 -5.958 -9.160 1.00 92.56 80 TYR A C 1
ATOM 655 O O . TYR A 1 80 ? 14.075 -6.174 -10.122 1.00 9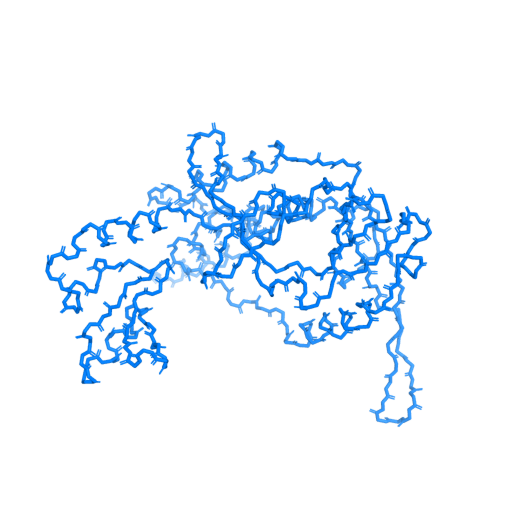2.56 80 TYR A O 1
ATOM 663 N N . LEU A 1 81 ? 15.465 -6.932 -8.526 1.00 89.31 81 LEU A N 1
ATOM 664 C CA . LEU A 1 81 ? 15.456 -8.331 -8.952 1.00 89.31 81 LEU A CA 1
ATOM 665 C C . LEU A 1 81 ? 14.034 -8.905 -8.941 1.00 89.31 81 LEU A C 1
ATOM 667 O O . LEU A 1 81 ? 13.625 -9.519 -9.923 1.00 89.31 81 LEU A O 1
ATOM 671 N N . SER A 1 82 ? 13.261 -8.635 -7.886 1.00 87.94 82 SER A N 1
ATOM 672 C CA . SER A 1 82 ? 11.871 -9.082 -7.753 1.00 87.94 82 SER A CA 1
ATOM 673 C C . SER A 1 82 ? 10.974 -8.455 -8.822 1.00 87.94 82 SER A C 1
ATOM 675 O O . SER A 1 82 ? 10.292 -9.170 -9.553 1.00 87.94 82 SER A O 1
ATOM 677 N N . LYS A 1 83 ? 10.993 -7.124 -8.960 1.00 87.00 83 LYS A N 1
ATOM 678 C CA . LYS A 1 83 ? 10.049 -6.402 -9.824 1.00 87.00 83 LYS A CA 1
ATOM 679 C C . LYS A 1 83 ? 10.403 -6.449 -11.306 1.00 87.00 83 LYS A C 1
ATOM 681 O O . LYS A 1 83 ? 9.497 -6.500 -12.129 1.00 87.00 83 LYS A O 1
ATOM 686 N N . LYS A 1 84 ? 11.693 -6.403 -11.651 1.00 83.69 84 LYS A N 1
ATOM 687 C CA . LYS A 1 84 ? 12.148 -6.357 -13.048 1.00 83.69 84 LYS A CA 1
ATOM 688 C C . LYS A 1 84 ? 12.469 -7.735 -13.612 1.00 83.69 84 LYS A C 1
ATOM 690 O O . LYS A 1 84 ? 12.191 -7.978 -14.780 1.00 83.69 84 LYS A O 1
ATOM 695 N N . LEU A 1 85 ? 13.067 -8.616 -12.806 1.00 80.00 85 LEU A N 1
ATOM 696 C CA . LEU A 1 85 ? 13.546 -9.926 -13.265 1.00 80.00 85 LEU A CA 1
ATOM 697 C C . LEU A 1 85 ? 12.732 -11.108 -12.715 1.00 80.00 85 LEU A C 1
ATOM 699 O O . LEU A 1 85 ? 12.997 -12.243 -13.095 1.00 80.00 85 LEU A O 1
ATOM 703 N N . GLY A 1 86 ? 11.767 -10.878 -11.817 1.00 81.69 86 GLY A N 1
ATOM 704 C CA . GLY A 1 86 ? 10.991 -11.950 -11.184 1.00 81.69 86 GLY A CA 1
ATOM 705 C C . GLY A 1 86 ? 11.800 -12.828 -10.219 1.00 81.69 86 GLY A C 1
ATOM 706 O O . GLY A 1 86 ? 11.342 -13.902 -9.838 1.00 81.69 86 GLY A O 1
ATOM 707 N N . ILE A 1 87 ? 13.000 -12.395 -9.817 1.00 82.88 87 ILE A N 1
ATOM 708 C CA . ILE A 1 87 ? 13.906 -13.159 -8.952 1.00 82.88 87 ILE A CA 1
ATOM 709 C C . ILE A 1 87 ? 13.684 -12.735 -7.499 1.00 82.88 87 ILE A C 1
ATOM 711 O O . ILE A 1 87 ? 14.039 -11.625 -7.102 1.00 82.88 87 ILE A O 1
ATOM 715 N N . GLN A 1 88 ? 13.121 -13.630 -6.689 1.00 82.81 88 GLN A N 1
ATOM 716 C CA . GLN A 1 88 ? 12.872 -13.394 -5.268 1.00 82.81 88 GLN A CA 1
ATOM 717 C C . GLN A 1 88 ? 12.853 -14.697 -4.467 1.00 82.81 88 GLN A C 1
ATOM 719 O O . GLN A 1 88 ? 12.625 -15.777 -5.010 1.00 82.81 88 GLN A O 1
ATOM 724 N N . THR A 1 89 ? 13.062 -14.588 -3.157 1.00 78.75 89 THR A N 1
ATOM 725 C CA . THR A 1 89 ? 12.841 -15.694 -2.228 1.00 78.75 89 THR A CA 1
ATOM 726 C C . THR A 1 89 ? 11.337 -15.854 -1.990 1.00 78.75 89 THR A C 1
ATOM 728 O O . THR A 1 89 ? 10.650 -14.902 -1.627 1.00 78.75 89 THR A O 1
ATOM 731 N N . ASN A 1 90 ? 10.800 -17.059 -2.198 1.00 75.62 90 ASN A N 1
ATOM 732 C CA . ASN A 1 90 ? 9.372 -17.365 -2.015 1.00 75.62 90 ASN A CA 1
ATOM 733 C C . ASN A 1 90 ? 9.018 -17.601 -0.534 1.00 75.62 90 ASN A C 1
ATOM 735 O O . ASN A 1 90 ? 8.321 -18.553 -0.185 1.00 75.62 90 ASN A O 1
ATOM 739 N N . ASN A 1 91 ? 9.519 -16.734 0.346 1.00 74.56 91 ASN A N 1
ATOM 740 C CA . ASN A 1 91 ? 9.291 -16.807 1.784 1.00 74.56 91 ASN A CA 1
ATOM 741 C C . ASN A 1 91 ? 7.981 -16.091 2.126 1.00 74.56 91 ASN A C 1
ATOM 743 O O . ASN A 1 91 ? 7.982 -14.939 2.559 1.00 74.56 91 ASN A O 1
ATOM 747 N N . PHE A 1 92 ? 6.861 -16.767 1.885 1.00 74.31 92 PHE A N 1
ATOM 748 C CA . PHE A 1 92 ? 5.538 -16.260 2.237 1.00 74.31 92 PHE A CA 1
ATOM 749 C C . PHE A 1 92 ? 5.165 -16.653 3.671 1.00 74.31 92 PHE A C 1
ATOM 751 O O . PHE A 1 92 ? 5.524 -17.749 4.114 1.00 74.31 92 PHE A O 1
ATOM 758 N N . PRO A 1 93 ? 4.437 -15.793 4.406 1.00 79.50 93 PRO A N 1
ATOM 759 C CA . PRO A 1 93 ? 3.850 -16.204 5.670 1.00 79.50 93 PRO A CA 1
ATOM 760 C C . PRO A 1 93 ? 2.885 -17.383 5.438 1.00 79.50 93 PRO A C 1
ATOM 762 O O . PRO A 1 93 ? 2.278 -17.481 4.366 1.00 79.50 93 PRO A O 1
ATOM 765 N N . PRO A 1 94 ? 2.725 -18.281 6.424 1.00 86.69 94 PRO A N 1
ATOM 766 C CA . PRO A 1 94 ? 1.762 -19.372 6.349 1.00 86.69 94 PRO A CA 1
ATOM 767 C C . PRO A 1 94 ? 0.353 -18.892 5.938 1.00 86.69 94 PRO A C 1
ATOM 769 O O . PRO A 1 94 ? -0.087 -17.847 6.424 1.00 86.69 94 PRO A O 1
ATOM 772 N N . PRO A 1 95 ? -0.401 -19.654 5.117 1.00 87.00 95 PRO A N 1
ATOM 773 C CA . PRO A 1 95 ? -1.720 -19.237 4.618 1.00 87.00 95 PRO A CA 1
ATOM 774 C C . PRO A 1 95 ? -2.737 -18.840 5.699 1.00 87.00 95 PRO A C 1
ATOM 776 O O . PRO A 1 95 ? -3.640 -18.052 5.432 1.00 87.00 95 PRO A O 1
ATOM 779 N N . VAL A 1 96 ? -2.571 -19.343 6.928 1.00 88.75 96 VAL A N 1
ATOM 780 C CA . VAL A 1 96 ? -3.415 -19.008 8.086 1.00 88.75 96 VAL A CA 1
ATOM 781 C C . VAL A 1 96 ? -3.462 -17.504 8.383 1.00 88.75 96 VAL A C 1
ATOM 783 O O . VAL A 1 96 ? -4.492 -17.009 8.825 1.00 88.75 96 VAL A O 1
ATOM 786 N N . PHE A 1 97 ? -2.395 -16.751 8.090 1.00 87.81 97 PHE A N 1
ATOM 787 C CA . PHE A 1 97 ? -2.384 -15.300 8.300 1.00 87.81 97 PHE A CA 1
ATOM 788 C C . PHE A 1 97 ? -3.344 -14.573 7.356 1.00 87.81 97 PHE A C 1
ATOM 790 O O . PHE A 1 97 ? -4.014 -13.637 7.780 1.00 87.81 97 PHE A O 1
ATOM 797 N N . ASN A 1 98 ? -3.476 -15.043 6.111 1.00 86.38 98 ASN A N 1
ATOM 798 C CA . ASN A 1 98 ? -4.471 -14.500 5.185 1.00 86.38 98 ASN A CA 1
ATOM 799 C C . ASN A 1 98 ? -5.891 -14.842 5.643 1.00 86.38 98 ASN A C 1
ATOM 801 O O . ASN A 1 98 ? -6.791 -14.024 5.517 1.00 86.38 98 ASN A O 1
ATOM 805 N N . GLN A 1 99 ? -6.106 -16.045 6.184 1.00 90.12 99 GLN A N 1
ATOM 806 C CA . GLN A 1 99 ? -7.416 -16.424 6.710 1.00 90.12 99 GLN A CA 1
ATOM 807 C C . GLN A 1 99 ? -7.811 -15.565 7.919 1.00 90.12 99 GLN A C 1
ATOM 809 O O . GLN A 1 99 ? -8.965 -15.158 8.021 1.00 90.12 99 GLN A O 1
ATOM 814 N N . LEU A 1 100 ? -6.859 -15.267 8.808 1.00 89.88 100 LEU A N 1
ATOM 815 C CA . LEU A 1 100 ? -7.082 -14.377 9.945 1.00 89.88 100 LEU A CA 1
ATOM 816 C C . LEU A 1 100 ? -7.470 -12.963 9.487 1.00 89.88 100 LEU A C 1
ATOM 818 O O . LEU A 1 100 ? -8.437 -12.413 10.003 1.00 89.88 100 LEU A O 1
ATOM 822 N N . ASP A 1 101 ? -6.757 -12.417 8.499 1.00 87.19 101 ASP A N 1
ATOM 823 C CA . ASP A 1 101 ? -7.038 -11.102 7.908 1.00 87.19 101 ASP A CA 1
ATOM 824 C C . ASP A 1 101 ? -8.451 -11.021 7.303 1.00 87.19 101 ASP A C 1
ATOM 826 O O . ASP A 1 101 ? -9.189 -10.076 7.574 1.00 87.19 101 ASP A O 1
ATOM 830 N N . LEU A 1 102 ? -8.870 -12.049 6.556 1.00 89.50 102 LEU A N 1
ATOM 831 C CA . LEU A 1 102 ? -10.221 -12.121 5.987 1.00 89.50 102 LEU A CA 1
ATOM 832 C C . LEU A 1 102 ? -11.304 -12.141 7.074 1.00 89.50 102 LEU A C 1
ATOM 834 O O . LEU A 1 102 ? -12.234 -11.346 7.022 1.00 89.50 102 LEU A O 1
ATOM 838 N N . ILE A 1 103 ? -11.152 -12.994 8.093 1.00 91.44 103 ILE A N 1
ATOM 839 C CA . ILE A 1 103 ? -12.121 -13.086 9.199 1.00 91.44 103 ILE A CA 1
ATOM 840 C C . ILE A 1 103 ? -12.197 -11.764 9.975 1.00 91.44 103 ILE A C 1
ATOM 842 O O . ILE A 1 103 ? -13.277 -11.366 10.409 1.00 91.44 103 ILE A O 1
ATOM 846 N N . GLN A 1 104 ? -11.063 -11.078 10.158 1.00 90.56 104 GLN A N 1
ATOM 847 C CA . GLN A 1 104 ? -11.040 -9.753 10.774 1.00 90.56 104 GLN A CA 1
ATOM 848 C C . GLN A 1 104 ? -11.850 -8.763 9.932 1.00 90.56 104 GLN A C 1
ATOM 850 O O . GLN A 1 104 ? -12.748 -8.121 10.465 1.00 90.56 104 GLN A O 1
ATOM 855 N N . LYS A 1 105 ? -11.596 -8.665 8.624 1.00 88.19 105 LYS A N 1
ATOM 856 C CA . LYS A 1 105 ? -12.326 -7.749 7.728 1.00 88.19 105 LYS A CA 1
ATOM 857 C C . LYS A 1 105 ? -13.832 -7.993 7.750 1.00 88.19 105 LYS A C 1
ATOM 859 O O . LYS A 1 105 ? -14.583 -7.052 8.004 1.00 88.19 105 LYS A O 1
ATOM 864 N N . ASP A 1 106 ? -14.248 -9.250 7.609 1.00 89.06 106 ASP A N 1
ATOM 865 C CA . ASP A 1 106 ? -15.659 -9.650 7.640 1.00 89.06 106 ASP A CA 1
ATOM 866 C C . ASP A 1 106 ? -16.342 -9.267 8.965 1.00 89.06 106 ASP A C 1
ATOM 868 O O . ASP A 1 106 ? -17.512 -8.896 8.988 1.00 89.06 106 ASP A O 1
ATOM 872 N N . PHE A 1 107 ? -15.625 -9.323 10.093 1.00 89.62 107 PHE A N 1
ATOM 873 C CA . PHE A 1 107 ? -16.182 -8.947 11.395 1.00 89.62 107 PHE A CA 1
ATOM 874 C C . PHE A 1 107 ? -16.432 -7.437 11.533 1.00 89.62 107 PHE A C 1
ATOM 876 O O . PHE A 1 107 ? -17.405 -7.029 12.179 1.00 89.62 107 PHE A O 1
ATOM 883 N N . PHE A 1 108 ? -15.549 -6.607 10.967 1.00 87.69 108 PHE A N 1
ATOM 884 C CA . PHE A 1 108 ? -15.634 -5.154 11.109 1.00 87.69 108 PHE A CA 1
ATOM 885 C C . PHE A 1 108 ? -16.545 -4.492 10.081 1.00 87.69 108 PHE A C 1
ATOM 887 O O . PHE A 1 108 ? -17.092 -3.449 10.410 1.00 87.69 108 PHE A O 1
ATOM 894 N N . ILE A 1 109 ? -16.736 -5.067 8.889 1.00 83.44 109 ILE A N 1
ATOM 895 C CA . ILE A 1 109 ? -17.395 -4.391 7.756 1.00 83.44 109 ILE A CA 1
ATOM 896 C C . ILE A 1 109 ? -18.813 -3.869 8.062 1.00 83.44 109 ILE A C 1
ATOM 898 O O . ILE A 1 109 ? -19.194 -2.808 7.576 1.00 83.44 109 ILE A O 1
ATOM 902 N N . ASP A 1 110 ? -19.564 -4.548 8.933 1.00 86.06 110 ASP A N 1
ATOM 903 C CA . ASP A 1 110 ? -20.929 -4.164 9.335 1.00 86.06 110 ASP A CA 1
ATOM 904 C C . ASP A 1 110 ? -20.983 -3.286 10.601 1.00 86.06 110 ASP A C 1
ATOM 906 O O . ASP A 1 110 ? -22.053 -3.064 11.176 1.00 86.06 110 ASP A O 1
ATOM 910 N N . LYS A 1 111 ? -19.831 -2.835 11.109 1.00 87.44 111 LYS A N 1
ATOM 911 C CA . LYS A 1 111 ? -19.741 -1.931 12.266 1.00 87.44 111 LYS A CA 1
ATOM 912 C C . LYS A 1 111 ? -19.624 -0.476 11.810 1.00 87.44 111 LYS A C 1
ATOM 914 O O . LYS A 1 111 ? -19.389 -0.179 10.643 1.00 87.44 111 LYS A O 1
ATOM 919 N N . ASP A 1 112 ? -19.784 0.439 12.758 1.00 84.50 112 ASP A N 1
ATOM 920 C CA . ASP A 1 112 ? -19.498 1.859 12.561 1.00 84.50 112 ASP A CA 1
ATOM 921 C C . ASP A 1 112 ? -18.188 2.261 13.258 1.00 84.50 112 ASP A C 1
ATOM 923 O O . ASP A 1 112 ? -17.594 1.498 14.028 1.00 84.50 112 ASP A O 1
ATOM 927 N N . THR A 1 113 ? -17.714 3.474 12.982 1.00 86.50 113 THR A N 1
ATOM 928 C CA . THR A 1 113 ? -16.429 3.967 13.498 1.00 86.50 113 THR A CA 1
ATOM 929 C C . THR A 1 113 ? -16.342 4.032 15.022 1.00 86.50 113 THR A C 1
ATOM 931 O O . THR A 1 113 ? -15.241 3.874 15.561 1.00 86.50 113 THR A O 1
ATOM 934 N N . SER A 1 114 ? -17.469 4.183 15.728 1.00 84.06 114 SER A N 1
ATOM 935 C CA . SER A 1 114 ? -17.500 4.210 17.195 1.00 84.06 114 SER A CA 1
ATOM 936 C C . SER A 1 114 ? -17.121 2.863 17.813 1.00 84.06 114 SER A C 1
ATOM 938 O O . SER A 1 114 ? -16.638 2.823 18.942 1.00 84.06 114 SER A O 1
ATOM 940 N N . PHE A 1 115 ? -17.247 1.767 17.055 1.00 84.06 115 PHE A N 1
ATOM 941 C CA . PHE A 1 115 ? -16.783 0.445 17.470 1.00 84.06 115 PHE A CA 1
ATOM 942 C C . PHE A 1 115 ? -15.250 0.328 17.487 1.00 84.06 115 PHE A C 1
ATOM 944 O O . PHE A 1 115 ? -14.698 -0.442 18.270 1.00 84.06 115 PHE A O 1
ATOM 951 N N . ILE A 1 116 ? -14.552 1.068 16.616 1.00 82.44 116 ILE A N 1
ATOM 952 C CA . ILE A 1 116 ? -13.087 1.004 16.495 1.00 82.44 116 ILE A CA 1
ATOM 953 C C . ILE A 1 116 ? -12.418 1.961 17.478 1.00 82.44 116 ILE A C 1
ATOM 955 O O . ILE A 1 116 ? -11.489 1.583 18.192 1.00 82.44 116 ILE A O 1
ATOM 959 N N . SER A 1 117 ? -12.833 3.227 17.471 1.00 79.69 117 SER A N 1
ATOM 960 C CA . SER A 1 117 ? -12.234 4.246 18.323 1.00 79.69 117 SER A CA 1
ATOM 961 C C . SER A 1 117 ? -13.139 5.461 18.448 1.00 79.69 117 SER A C 1
ATOM 963 O O . SER A 1 117 ? -13.582 6.013 17.446 1.00 79.69 117 SER A O 1
ATOM 965 N N . GLU A 1 118 ? -13.287 5.974 19.668 1.00 78.75 118 GLU A N 1
ATOM 966 C CA . GLU A 1 118 ? -13.930 7.271 19.924 1.00 78.75 118 GLU A CA 1
ATOM 967 C C . GLU A 1 118 ? -13.186 8.452 19.269 1.00 78.75 118 GLU A C 1
ATOM 969 O O . GLU A 1 118 ? -13.741 9.541 19.142 1.00 78.75 118 GLU A O 1
ATOM 974 N N . LYS A 1 119 ? -11.929 8.256 18.836 1.00 77.62 119 LYS A N 1
ATOM 975 C CA . LYS A 1 119 ? -11.134 9.275 18.130 1.00 77.62 119 LYS A CA 1
ATOM 976 C C . LYS A 1 119 ? -11.559 9.468 16.670 1.00 77.62 119 LYS A C 1
ATOM 978 O O . LYS A 1 119 ? -11.156 10.457 16.056 1.00 77.62 119 LYS A O 1
ATOM 983 N N . LEU A 1 120 ? -12.310 8.528 16.093 1.00 84.44 120 LEU A N 1
ATOM 984 C CA . LEU A 1 120 ? -12.772 8.619 14.711 1.00 84.44 120 LEU A CA 1
ATOM 985 C C . LEU A 1 120 ? -14.072 9.431 14.626 1.00 84.44 120 LEU A C 1
ATOM 987 O O . LEU A 1 120 ? -14.970 9.232 15.445 1.00 84.44 120 LEU A O 1
ATOM 991 N N . PRO A 1 121 ? -14.225 10.301 13.609 1.00 89.88 121 PRO A N 1
ATOM 992 C CA . PRO A 1 121 ? -15.525 10.873 13.288 1.00 89.88 121 PRO A CA 1
ATOM 993 C C . PRO A 1 121 ? -16.548 9.768 13.018 1.00 89.88 121 PRO A C 1
ATOM 995 O O . PRO A 1 121 ? -16.195 8.668 12.577 1.00 89.88 121 PRO A O 1
ATOM 998 N N . LYS A 1 122 ? -17.829 10.063 13.249 1.00 92.50 122 LYS A N 1
ATOM 999 C CA . LYS A 1 122 ? -18.909 9.136 12.902 1.00 92.50 122 LYS A CA 1
ATOM 1000 C C . LYS A 1 122 ? -18.902 8.860 11.403 1.00 92.50 122 LYS A C 1
ATOM 1002 O O . LYS A 1 122 ? -18.815 9.777 10.585 1.00 92.50 122 LYS A O 1
ATOM 1007 N N . GLY A 1 123 ? -18.975 7.585 11.057 1.00 92.69 123 GLY A N 1
ATOM 1008 C CA . GLY A 1 123 ? -18.937 7.128 9.680 1.00 92.69 123 GLY A CA 1
ATOM 1009 C C . GLY A 1 123 ? -19.267 5.650 9.568 1.00 92.69 123 GLY A C 1
ATOM 1010 O O . GLY A 1 123 ? -19.359 4.934 10.568 1.00 92.69 123 GLY A O 1
ATOM 1011 N N . ARG A 1 124 ? -19.431 5.209 8.326 1.00 92.88 124 ARG A N 1
ATOM 1012 C CA . ARG A 1 124 ? -19.702 3.815 7.962 1.00 92.88 124 ARG A CA 1
ATOM 1013 C C . ARG A 1 124 ? -18.555 3.253 7.136 1.00 92.88 124 ARG A C 1
ATOM 1015 O O . ARG A 1 124 ? -17.897 4.000 6.408 1.00 92.88 124 ARG A O 1
ATOM 1022 N N . PHE A 1 125 ? -18.359 1.942 7.189 1.00 93.06 125 PHE A N 1
ATOM 1023 C CA . PHE A 1 125 ? -17.457 1.271 6.258 1.00 93.06 125 PHE A CA 1
ATOM 1024 C C . PHE A 1 125 ? -18.138 1.057 4.908 1.00 93.06 125 PHE A C 1
ATOM 1026 O O . PHE A 1 125 ? -19.327 0.732 4.834 1.00 93.06 125 PHE A O 1
ATOM 1033 N N . LEU A 1 126 ? -17.381 1.298 3.840 1.00 93.25 126 LEU A N 1
ATOM 1034 C CA . LEU A 1 126 ? -17.807 1.013 2.477 1.00 93.25 126 LEU A CA 1
ATOM 1035 C C . LEU A 1 126 ? -17.768 -0.495 2.238 1.00 93.25 126 LEU A C 1
ATOM 1037 O O . LEU A 1 126 ? -16.777 -1.150 2.551 1.00 93.25 126 LEU A O 1
ATOM 1041 N N . GLN A 1 127 ? -18.849 -1.018 1.675 1.00 89.75 127 GLN A N 1
ATOM 1042 C CA . GLN A 1 127 ? -19.087 -2.446 1.499 1.00 89.75 127 GLN A CA 1
ATOM 1043 C C . GLN A 1 127 ? -18.440 -2.996 0.214 1.00 89.75 127 GLN A C 1
ATOM 1045 O O . GLN A 1 127 ? -18.112 -2.255 -0.717 1.00 89.75 127 GLN A O 1
ATOM 1050 N N . ASP A 1 128 ? -18.332 -4.325 0.115 1.00 84.31 128 ASP A N 1
ATOM 1051 C CA . ASP A 1 128 ? -17.760 -5.048 -1.038 1.00 84.31 128 ASP A CA 1
ATOM 1052 C C . ASP A 1 128 ? -18.453 -4.758 -2.383 1.00 84.31 128 ASP A C 1
ATOM 1054 O O . ASP A 1 128 ? -17.871 -4.942 -3.452 1.00 84.31 128 ASP A O 1
ATOM 1058 N N . ASN A 1 129 ? -19.717 -4.334 -2.359 1.00 87.25 129 ASN A N 1
ATOM 1059 C CA . ASN A 1 129 ? -20.462 -3.937 -3.556 1.00 87.25 129 ASN A CA 1
ATOM 1060 C C . ASN A 1 129 ? -20.234 -2.467 -3.954 1.00 87.25 129 ASN A C 1
ATOM 1062 O O . ASN A 1 129 ? -20.594 -2.084 -5.066 1.00 87.25 129 ASN A O 1
ATOM 1066 N N . GLU A 1 130 ? -19.652 -1.653 -3.072 1.00 91.50 130 GLU A N 1
ATOM 1067 C CA . GLU A 1 130 ? -19.310 -0.246 -3.313 1.00 91.50 130 GLU A CA 1
ATOM 1068 C C . GLU A 1 130 ? -17.847 -0.080 -3.755 1.00 91.50 130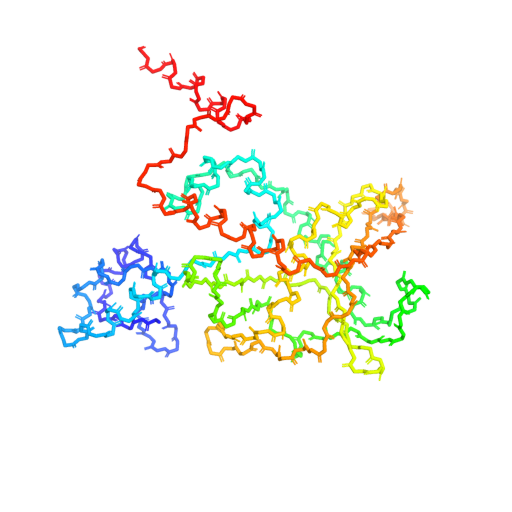 GLU A C 1
ATOM 1070 O O . GLU A 1 130 ? -17.510 0.881 -4.451 1.00 91.50 130 GLU A O 1
ATOM 1075 N N . LEU A 1 131 ? -16.978 -1.025 -3.382 1.00 92.69 131 LEU A N 1
ATOM 1076 C CA . LEU A 1 131 ? -15.551 -1.009 -3.685 1.00 92.69 131 LEU A CA 1
ATOM 1077 C C . LEU A 1 131 ? -15.134 -2.216 -4.528 1.00 92.69 131 LEU A C 1
ATOM 1079 O O . LEU A 1 131 ? -15.424 -3.357 -4.174 1.00 92.69 131 LEU A O 1
ATOM 1083 N N . PRO A 1 132 ? -14.369 -2.026 -5.616 1.00 93.00 132 PRO A N 1
ATOM 1084 C CA . PRO A 1 132 ? -13.780 -3.162 -6.300 1.00 93.00 132 PRO A CA 1
ATOM 1085 C C . PRO A 1 132 ? -12.697 -3.797 -5.418 1.00 93.00 132 PRO A C 1
ATOM 1087 O O . PRO A 1 132 ? -11.904 -3.101 -4.786 1.00 93.00 132 PRO A O 1
ATOM 1090 N N . LYS A 1 133 ? -12.585 -5.132 -5.463 1.00 90.69 133 LYS A N 1
ATOM 1091 C CA . LYS A 1 133 ? -11.565 -5.890 -4.707 1.00 90.69 133 LYS A CA 1
ATOM 1092 C C . LYS A 1 133 ? -10.137 -5.391 -4.920 1.00 90.69 133 LYS A C 1
ATOM 1094 O O . LYS A 1 133 ? -9.289 -5.566 -4.057 1.00 90.69 133 LYS A O 1
ATOM 1099 N N . LYS A 1 134 ? -9.840 -4.846 -6.099 1.00 95.12 134 LYS A N 1
ATOM 1100 C CA . LYS A 1 134 ? -8.540 -4.275 -6.444 1.00 95.12 134 LYS A CA 1
ATOM 1101 C C . LYS A 1 134 ? -8.773 -2.909 -7.072 1.00 95.12 134 LYS A C 1
ATOM 1103 O O . LYS A 1 134 ? -9.548 -2.799 -8.020 1.00 95.12 134 LYS A O 1
ATOM 1108 N N . ILE A 1 135 ? -8.084 -1.901 -6.556 1.00 97.12 135 ILE A N 1
ATOM 1109 C CA . ILE A 1 135 ? -8.173 -0.506 -6.993 1.00 97.12 135 ILE A CA 1
ATOM 1110 C C . ILE A 1 135 ? -6.900 -0.099 -7.729 1.00 97.12 135 ILE A C 1
ATOM 1112 O O . ILE A 1 135 ? -5.819 -0.644 -7.483 1.00 97.12 135 ILE A O 1
ATOM 1116 N N . SER A 1 136 ? -7.033 0.865 -8.635 1.00 97.25 136 SER A N 1
ATOM 1117 C CA . SER A 1 136 ? -5.929 1.447 -9.398 1.00 97.25 136 SER A CA 1
ATOM 1118 C C . SER A 1 136 ? -6.084 2.951 -9.452 1.00 97.25 136 SER A C 1
ATOM 1120 O O . SER A 1 136 ? -7.191 3.445 -9.646 1.00 97.25 136 SER A O 1
ATOM 1122 N N . SER A 1 137 ? -4.970 3.671 -9.385 1.00 98.38 137 SER A N 1
ATOM 1123 C CA . SER A 1 137 ? -4.940 5.076 -9.771 1.00 98.38 137 SER A CA 1
ATOM 1124 C C . SER A 1 137 ? -5.096 5.232 -11.289 1.00 98.38 137 SER A C 1
ATOM 1126 O O . SER A 1 137 ? -4.886 4.289 -12.069 1.00 98.38 137 SER A O 1
ATOM 1128 N N . SER A 1 138 ? -5.409 6.450 -11.718 1.00 96.25 138 SER A N 1
ATOM 1129 C CA . SER A 1 138 ? -5.140 6.935 -13.068 1.00 96.25 138 SER A CA 1
ATOM 1130 C C . SER A 1 138 ? -3.622 7.005 -13.319 1.00 96.25 138 SER A C 1
ATOM 1132 O O . SER A 1 138 ? -2.816 6.577 -12.485 1.00 96.25 138 SER A O 1
ATOM 1134 N N . LEU A 1 139 ? -3.210 7.488 -14.496 1.00 96.00 139 LEU A N 1
ATOM 1135 C CA . LEU A 1 139 ? -1.792 7.734 -14.756 1.00 96.00 139 LEU A CA 1
ATOM 1136 C C . LEU A 1 139 ? -1.315 8.918 -13.914 1.00 96.00 139 LEU A C 1
ATOM 1138 O O . LEU A 1 139 ? -1.764 10.045 -14.110 1.00 96.00 139 LEU A O 1
ATOM 1142 N N . LEU A 1 140 ? -0.384 8.637 -13.008 1.00 97.44 140 LEU A N 1
ATOM 1143 C CA . LEU A 1 140 ? 0.282 9.620 -12.163 1.00 97.44 140 LEU A CA 1
ATOM 1144 C C . LEU A 1 140 ? 1.697 9.884 -12.678 1.00 97.44 140 LEU A C 1
ATOM 1146 O O . LEU A 1 140 ? 2.248 9.091 -13.447 1.00 97.44 140 LEU A O 1
ATOM 1150 N N . LYS A 1 141 ? 2.291 10.997 -12.241 1.00 97.31 141 LYS A N 1
ATOM 1151 C CA . LYS A 1 141 ? 3.650 11.404 -12.615 1.00 97.31 141 LYS A CA 1
ATOM 1152 C C . LYS A 1 141 ? 4.538 11.560 -11.397 1.00 97.31 141 LYS A C 1
ATOM 1154 O O . LYS A 1 141 ? 4.122 12.141 -10.400 1.00 97.31 141 LYS A O 1
ATOM 1159 N N . ASP A 1 142 ? 5.744 11.013 -11.482 1.00 97.94 142 ASP A N 1
ATOM 1160 C CA . ASP A 1 142 ? 6.768 11.206 -10.458 1.00 97.94 142 ASP A CA 1
ATOM 1161 C C . ASP A 1 142 ? 7.481 12.565 -10.617 1.00 97.94 142 ASP A C 1
ATOM 1163 O O . ASP A 1 142 ? 7.205 13.321 -11.553 1.00 97.94 142 ASP A O 1
ATOM 1167 N N . ASN A 1 143 ? 8.468 12.853 -9.761 1.00 98.31 143 ASN A N 1
ATOM 1168 C CA . ASN A 1 143 ? 9.225 14.114 -9.811 1.00 98.31 143 ASN A CA 1
ATOM 1169 C C . ASN A 1 143 ? 10.073 14.290 -11.085 1.00 98.31 143 ASN A C 1
ATOM 1171 O O . ASN A 1 143 ? 10.602 15.372 -11.332 1.00 98.31 143 ASN A O 1
ATOM 1175 N N . LYS A 1 144 ? 10.223 13.244 -11.908 1.00 97.69 144 LYS A N 1
ATOM 1176 C CA . LYS A 1 144 ? 10.922 13.281 -13.203 1.00 97.69 144 LYS A CA 1
ATOM 1177 C C . LYS A 1 144 ? 9.950 13.206 -14.387 1.00 97.69 144 LYS A C 1
ATOM 1179 O O . LYS A 1 144 ? 10.380 13.002 -15.522 1.00 97.69 144 LYS A O 1
ATOM 1184 N N . GLY A 1 145 ? 8.646 13.358 -14.139 1.00 95.81 145 GLY A N 1
ATOM 1185 C CA . GLY A 1 145 ? 7.595 13.348 -15.156 1.00 95.81 145 GLY A CA 1
ATOM 1186 C C . GLY A 1 145 ? 7.293 11.970 -15.756 1.00 95.81 145 GLY A C 1
ATOM 1187 O O . GLY A 1 145 ? 6.586 11.895 -16.769 1.00 95.81 145 GLY A O 1
ATOM 1188 N N . ARG A 1 146 ? 7.818 10.890 -15.163 1.00 94.44 146 ARG A N 1
ATOM 1189 C CA . ARG A 1 146 ? 7.610 9.507 -15.605 1.00 94.44 146 ARG A CA 1
ATOM 1190 C C . ARG A 1 146 ? 6.241 9.019 -15.159 1.00 94.44 146 ARG A C 1
ATOM 1192 O O . ARG A 1 146 ? 5.845 9.231 -14.016 1.00 94.44 146 ARG A O 1
ATOM 1199 N N . ASP A 1 147 ? 5.559 8.329 -16.064 1.00 95.00 147 ASP A N 1
ATOM 1200 C CA . ASP A 1 147 ? 4.241 7.766 -15.791 1.00 95.00 147 ASP A CA 1
ATOM 1201 C C . ASP A 1 147 ? 4.342 6.523 -14.900 1.00 95.00 147 ASP A C 1
ATOM 1203 O O . ASP A 1 147 ? 5.152 5.623 -15.149 1.00 95.00 147 ASP A O 1
ATOM 1207 N N . PHE A 1 148 ? 3.472 6.449 -13.897 1.00 96.00 148 PHE A N 1
ATOM 1208 C CA . PHE A 1 148 ? 3.295 5.274 -13.049 1.00 96.00 148 PHE A CA 1
ATOM 1209 C C . PHE A 1 148 ? 1.830 5.100 -12.642 1.00 96.00 148 PHE A C 1
ATOM 1211 O O . PHE A 1 148 ? 0.997 5.993 -12.823 1.00 96.00 148 PHE A O 1
ATOM 1218 N N . LYS A 1 149 ? 1.521 3.929 -12.083 1.00 96.62 149 LYS A N 1
ATOM 1219 C CA . LYS A 1 149 ? 0.243 3.653 -11.423 1.00 96.62 149 LYS A CA 1
ATOM 1220 C C . LYS A 1 149 ? 0.465 3.069 -10.041 1.00 96.62 149 LYS A C 1
ATOM 1222 O O . LYS A 1 149 ? 1.403 2.300 -9.822 1.00 96.62 149 LYS A O 1
ATOM 1227 N N . LEU A 1 150 ? -0.444 3.389 -9.133 1.00 98.19 150 LEU A N 1
ATOM 1228 C CA . LEU A 1 150 ? -0.577 2.717 -7.849 1.00 98.19 150 LEU A CA 1
ATOM 1229 C C . LEU A 1 150 ? -1.717 1.713 -7.948 1.00 98.19 150 LEU A C 1
ATOM 1231 O O . LEU A 1 150 ? -2.805 2.064 -8.399 1.00 98.19 150 LEU A O 1
ATOM 1235 N N . VAL A 1 151 ? -1.468 0.467 -7.548 1.00 97.00 151 VAL A N 1
ATOM 1236 C CA . VAL A 1 151 ? -2.460 -0.608 -7.665 1.00 97.00 151 VAL A CA 1
ATOM 1237 C C . VAL A 1 151 ? -2.417 -1.503 -6.430 1.00 97.00 151 VAL A C 1
ATOM 1239 O O . VAL A 1 151 ? -1.368 -2.057 -6.098 1.00 97.00 151 VAL A O 1
ATOM 1242 N N . GLY A 1 152 ? -3.547 -1.692 -5.749 1.00 95.75 152 GLY A N 1
ATOM 1243 C CA . GLY A 1 152 ? -3.579 -2.429 -4.483 1.00 95.75 152 GLY A CA 1
ATOM 1244 C C . GLY A 1 152 ? -4.963 -2.911 -4.059 1.00 95.75 152 GLY A C 1
ATOM 1245 O O . GLY A 1 152 ? -5.935 -2.752 -4.792 1.00 95.75 152 GLY A O 1
ATOM 1246 N N . ILE A 1 153 ? -5.017 -3.534 -2.882 1.00 94.31 153 ILE A N 1
ATOM 1247 C CA . ILE A 1 153 ? -6.232 -4.049 -2.239 1.00 94.31 153 ILE A CA 1
ATOM 1248 C C . ILE A 1 153 ? -6.304 -3.375 -0.863 1.00 94.31 153 ILE A C 1
ATOM 1250 O O . ILE A 1 153 ? -5.481 -3.721 -0.017 1.00 94.31 153 ILE A O 1
ATOM 1254 N N . PRO A 1 154 ? -7.185 -2.384 -0.653 1.00 93.81 154 PRO A N 1
ATOM 1255 C CA . PRO A 1 154 ? -7.344 -1.751 0.652 1.00 93.81 154 PRO A CA 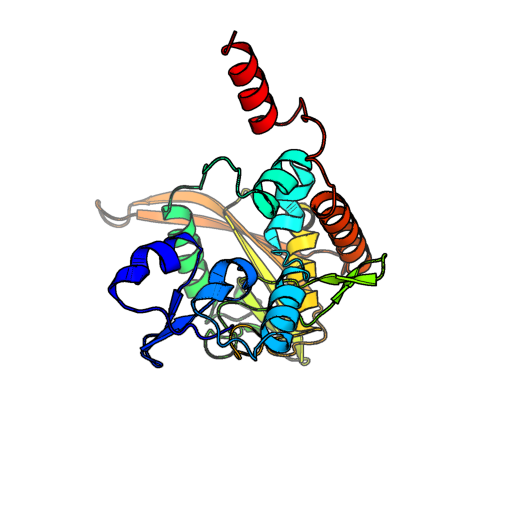1
ATOM 1256 C C . PRO A 1 154 ? -8.032 -2.711 1.633 1.00 93.81 154 PRO A C 1
ATOM 1258 O O . PRO A 1 154 ? -8.696 -3.656 1.206 1.00 93.81 154 PRO A O 1
ATOM 1261 N N . ASP A 1 155 ? -7.892 -2.448 2.934 1.00 91.50 155 ASP A N 1
ATOM 1262 C CA . ASP A 1 155 ? -8.576 -3.224 3.975 1.00 91.50 155 ASP A CA 1
ATOM 1263 C C . ASP A 1 155 ? -9.945 -2.611 4.300 1.00 91.50 155 ASP A C 1
ATOM 1265 O O . ASP A 1 155 ? -10.954 -3.110 3.815 1.00 91.50 155 ASP A O 1
ATOM 1269 N N . LEU A 1 156 ? -9.993 -1.513 5.063 1.00 92.75 156 LEU A N 1
ATOM 1270 C CA . LEU A 1 156 ? -11.225 -0.762 5.315 1.00 92.75 156 LEU A CA 1
ATOM 1271 C C . LEU A 1 156 ? -11.150 0.649 4.738 1.00 92.75 156 LEU A C 1
ATOM 1273 O O . LEU A 1 156 ? -10.156 1.364 4.896 1.00 92.75 156 LEU A O 1
ATOM 1277 N N . VAL A 1 157 ? -12.257 1.075 4.137 1.00 95.50 157 VAL A N 1
ATOM 1278 C CA . VAL A 1 157 ? -12.472 2.449 3.677 1.00 95.50 157 VAL A CA 1
ATOM 1279 C C . VAL A 1 157 ? -13.740 2.977 4.325 1.00 95.50 157 VAL A C 1
ATOM 1281 O O . VAL A 1 157 ? -14.745 2.274 4.408 1.00 95.50 157 VAL A O 1
ATOM 1284 N N . ILE A 1 158 ? -13.682 4.211 4.804 1.00 95.50 158 ILE A N 1
ATOM 1285 C CA . ILE A 1 158 ? -14.724 4.835 5.613 1.00 95.50 158 ILE A CA 1
ATOM 1286 C C . ILE A 1 158 ? -15.308 6.012 4.844 1.00 95.50 158 ILE A C 1
ATOM 1288 O O . ILE A 1 158 ? -14.550 6.835 4.334 1.00 95.50 158 ILE A O 1
ATOM 1292 N N . GLU A 1 159 ? -16.633 6.117 4.815 1.00 96.44 159 GLU A N 1
ATOM 1293 C CA . GLU A 1 159 ? -17.346 7.353 4.484 1.00 96.44 159 GLU A CA 1
ATOM 1294 C C . GLU A 1 159 ? -17.837 7.990 5.792 1.00 96.44 159 GLU A C 1
ATOM 1296 O O . GLU A 1 159 ? -18.635 7.393 6.524 1.00 96.44 159 GLU A O 1
ATOM 1301 N N . PHE A 1 160 ? -17.347 9.189 6.104 1.00 96.31 160 PHE A N 1
ATOM 1302 C CA . PHE A 1 160 ? -17.783 9.958 7.269 1.00 96.31 160 PHE A CA 1
ATOM 1303 C C . PHE A 1 160 ? -19.079 10.732 6.977 1.00 96.31 160 PHE A C 1
ATOM 1305 O O . PHE A 1 160 ? -19.435 10.987 5.823 1.00 96.31 160 PHE A O 1
ATOM 1312 N N . GLU A 1 161 ? -19.801 11.127 8.030 1.00 95.38 161 GLU A N 1
ATOM 1313 C CA . GLU A 1 161 ? -21.068 11.875 7.909 1.00 95.38 161 GLU A CA 1
ATOM 1314 C C . GLU A 1 161 ? -20.911 13.214 7.164 1.00 95.38 161 GLU A C 1
ATOM 1316 O O . GLU A 1 161 ? -21.826 13.644 6.461 1.00 95.38 161 GLU A O 1
ATOM 1321 N N . ASP A 1 162 ? -19.739 13.845 7.265 1.00 95.94 162 ASP A N 1
ATOM 1322 C CA . ASP A 1 162 ? -19.389 15.099 6.587 1.00 95.94 162 ASP A CA 1
ATOM 1323 C C . ASP A 1 162 ? -18.937 14.915 5.125 1.00 95.94 162 ASP A C 1
ATOM 1325 O O . ASP A 1 162 ? -18.488 15.871 4.491 1.00 95.94 162 ASP A O 1
ATOM 1329 N N . LYS A 1 163 ? -19.074 13.698 4.578 1.00 95.94 163 LYS A N 1
ATOM 1330 C CA . LYS A 1 163 ? -18.664 13.309 3.218 1.00 95.94 163 LYS A CA 1
ATOM 1331 C C . LYS A 1 163 ? -17.160 13.375 2.952 1.00 95.94 163 LYS A C 1
ATOM 1333 O O . LYS A 1 163 ? -16.743 13.377 1.794 1.00 95.94 163 LYS A O 1
ATOM 1338 N N . THR A 1 164 ? -16.347 13.362 4.003 1.00 97.62 164 THR A N 1
ATOM 1339 C CA . THR A 1 164 ? -14.918 13.050 3.905 1.00 97.62 164 THR A CA 1
ATOM 1340 C C . THR A 1 164 ? -14.672 11.547 4.065 1.00 97.62 164 THR A C 1
ATOM 1342 O O . THR A 1 164 ? -15.576 10.787 4.425 1.00 97.62 164 THR A O 1
ATOM 1345 N N . TYR A 1 165 ? -13.448 11.096 3.778 1.00 97.81 165 TYR A N 1
ATOM 1346 C CA . TYR A 1 165 ? -13.122 9.669 3.746 1.00 97.81 165 TYR A CA 1
ATOM 1347 C C . TYR A 1 165 ? -11.937 9.293 4.631 1.00 97.81 165 TYR A C 1
ATOM 1349 O O . TYR A 1 165 ? -11.037 10.098 4.890 1.00 97.81 165 TYR A O 1
ATOM 1357 N N . GLY A 1 166 ? -11.923 8.037 5.072 1.00 96.69 166 GLY A N 1
ATOM 1358 C CA . GLY A 1 166 ? -10.841 7.449 5.857 1.00 96.69 166 GLY A CA 1
ATOM 1359 C C . GLY A 1 166 ? -10.367 6.114 5.293 1.00 96.69 166 GLY A C 1
ATOM 1360 O O . GLY A 1 166 ? -11.130 5.406 4.642 1.00 96.69 166 GLY A O 1
ATOM 1361 N N . ILE A 1 167 ? -9.111 5.757 5.554 1.00 96.56 167 ILE A N 1
ATOM 1362 C CA . ILE A 1 167 ? -8.519 4.467 5.184 1.00 96.56 167 ILE A CA 1
ATOM 1363 C C . ILE A 1 167 ? -7.878 3.862 6.425 1.00 96.56 167 ILE A C 1
ATOM 1365 O O . ILE A 1 167 ? -7.037 4.497 7.068 1.00 96.56 167 ILE A O 1
ATOM 1369 N N . ILE A 1 168 ? -8.274 2.634 6.749 1.00 94.62 168 ILE A N 1
ATOM 1370 C CA . ILE A 1 168 ? -7.722 1.867 7.864 1.00 94.62 168 ILE A CA 1
ATOM 1371 C C . ILE A 1 168 ? -7.165 0.556 7.331 1.00 94.62 168 ILE A C 1
ATOM 1373 O O . ILE A 1 168 ? -7.863 -0.198 6.659 1.00 94.62 168 ILE A O 1
ATOM 1377 N N . ASP A 1 169 ? -5.909 0.285 7.663 1.00 94.50 169 ASP A N 1
ATOM 1378 C CA . ASP A 1 169 ? -5.203 -0.938 7.292 1.00 94.50 169 ASP A CA 1
ATOM 1379 C C . ASP A 1 169 ? -5.001 -1.822 8.535 1.00 94.50 169 ASP A C 1
ATOM 1381 O O . ASP A 1 169 ? -4.675 -1.345 9.627 1.00 94.50 169 ASP A O 1
ATOM 1385 N N . PHE A 1 170 ? -5.280 -3.115 8.398 1.00 93.25 170 PHE A N 1
ATOM 1386 C CA . PHE A 1 170 ? -5.328 -4.081 9.489 1.00 93.25 170 PHE A CA 1
ATOM 1387 C C . PHE A 1 170 ? -3.967 -4.724 9.682 1.00 93.25 170 PHE A C 1
ATOM 1389 O O . PHE A 1 170 ? -3.307 -5.167 8.735 1.00 93.25 170 PHE A O 1
ATOM 1396 N N . LYS A 1 171 ? -3.511 -4.794 10.933 1.00 93.06 171 LYS A N 1
ATOM 1397 C CA . LYS A 1 171 ? -2.219 -5.392 11.264 1.00 93.06 171 LYS A CA 1
ATOM 1398 C C . LYS A 1 171 ? -2.309 -6.268 12.495 1.00 93.06 171 LYS A C 1
ATOM 1400 O O . LYS A 1 171 ? -2.472 -5.785 13.606 1.00 93.06 171 LYS A O 1
ATOM 1405 N N . THR A 1 172 ? -2.081 -7.564 12.309 1.00 92.75 172 THR A N 1
ATOM 1406 C CA . THR A 1 172 ? -1.791 -8.468 13.426 1.00 92.75 172 THR A CA 1
ATOM 1407 C C . THR A 1 172 ? -0.340 -8.249 13.866 1.00 92.75 172 THR A C 1
ATOM 1409 O O . THR A 1 172 ? 0.601 -8.646 13.179 1.00 92.75 172 THR A O 1
ATOM 1412 N N . THR A 1 173 ? -0.148 -7.521 14.966 1.00 93.06 173 THR A N 1
ATOM 1413 C CA . THR A 1 173 ? 1.154 -7.037 15.446 1.00 93.06 173 THR A CA 1
ATOM 1414 C C . THR A 1 173 ? 1.061 -6.634 16.913 1.00 93.06 173 THR A C 1
ATOM 1416 O O . THR A 1 173 ? 0.006 -6.214 17.370 1.00 93.06 173 THR A O 1
ATOM 1419 N N . LYS A 1 174 ? 2.213 -6.596 17.598 1.00 95.12 174 LYS A N 1
ATOM 1420 C CA . LYS A 1 174 ? 2.338 -5.851 18.854 1.00 95.12 174 LYS A CA 1
ATOM 1421 C C . LYS A 1 174 ? 1.894 -4.402 18.698 1.00 95.12 174 LYS A C 1
ATOM 1423 O O . LYS A 1 174 ? 2.372 -3.745 17.754 1.00 95.12 174 LYS A O 1
ATOM 1428 N N . ILE A 1 175 ? 1.062 -3.934 19.631 1.00 95.94 175 ILE A N 1
ATOM 1429 C CA . ILE A 1 175 ? 0.561 -2.555 19.670 1.00 95.94 175 ILE A CA 1
ATOM 1430 C C . ILE A 1 175 ? 1.732 -1.579 19.804 1.00 95.94 175 ILE A C 1
ATOM 1432 O O . ILE A 1 175 ? 2.658 -1.766 20.597 1.00 95.94 175 ILE A O 1
ATOM 1436 N N . SER A 1 176 ? 1.712 -0.525 18.991 1.00 96.00 176 SER A N 1
ATOM 1437 C CA . SER A 1 176 ? 2.682 0.564 19.049 1.00 96.00 176 SER A CA 1
ATOM 1438 C C . SER A 1 176 ? 2.113 1.854 18.465 1.00 96.00 176 SER A C 1
ATOM 1440 O O . SER A 1 176 ? 1.549 1.843 17.373 1.00 96.00 176 SER A O 1
ATOM 1442 N N . GLU A 1 177 ? 2.374 2.978 19.132 1.00 93.69 177 GLU A N 1
ATOM 1443 C CA . GLU A 1 177 ? 2.059 4.333 18.639 1.00 93.69 177 GLU A CA 1
ATOM 1444 C C . GLU A 1 177 ? 2.902 4.747 17.422 1.00 93.69 177 GLU A C 1
ATOM 1446 O O . GLU A 1 177 ? 2.600 5.716 16.744 1.00 93.69 177 GLU A O 1
ATOM 1451 N N . LYS A 1 178 ? 3.966 4.001 17.100 1.00 94.25 178 LYS A N 1
ATOM 1452 C CA . LYS A 1 178 ? 4.792 4.244 15.905 1.00 94.25 178 LYS A CA 1
ATOM 1453 C C . LYS A 1 178 ? 4.373 3.377 14.722 1.00 94.25 178 LYS A C 1
ATOM 1455 O O . LYS A 1 178 ? 5.074 3.334 13.715 1.00 94.25 178 LYS A O 1
ATOM 1460 N N . LYS A 1 179 ? 3.282 2.604 14.841 1.00 93.88 179 LYS A N 1
ATOM 1461 C CA . LYS A 1 179 ? 2.942 1.617 13.809 1.00 93.88 179 LYS A CA 1
ATOM 1462 C C . LYS A 1 179 ? 2.587 2.282 12.486 1.00 93.88 179 LYS A C 1
ATOM 1464 O O . LYS A 1 179 ? 3.086 1.824 11.466 1.00 93.88 179 LYS A O 1
ATOM 1469 N N . ALA A 1 180 ? 1.809 3.366 12.514 1.00 92.94 1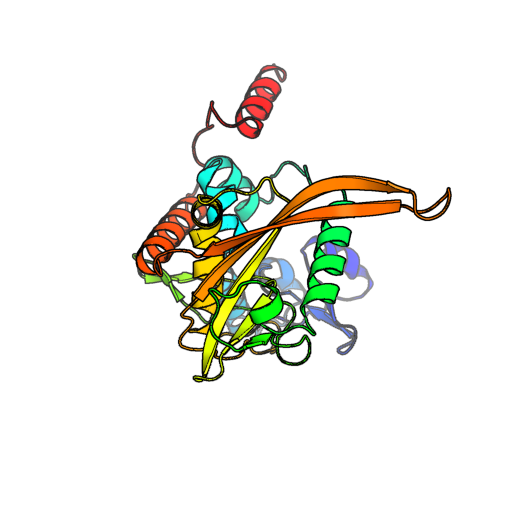80 ALA A N 1
ATOM 1470 C CA . ALA A 1 180 ? 1.423 4.105 11.312 1.00 92.94 180 ALA A CA 1
ATOM 1471 C C . ALA A 1 180 ? 2.639 4.568 10.487 1.00 92.94 180 ALA A C 1
ATOM 1473 O O . ALA A 1 180 ? 2.623 4.451 9.264 1.00 92.94 180 ALA A O 1
ATOM 1474 N N . ASP A 1 181 ? 3.737 4.974 11.134 1.00 93.12 181 ASP A N 1
ATOM 1475 C CA . ASP A 1 181 ? 4.957 5.419 10.446 1.00 93.12 181 ASP A CA 1
ATOM 1476 C C . ASP A 1 181 ? 5.616 4.341 9.578 1.00 93.12 181 ASP A C 1
ATOM 1478 O O . ASP A 1 181 ? 6.263 4.670 8.579 1.00 93.12 181 ASP A O 1
ATOM 1482 N N . PHE A 1 182 ? 5.473 3.062 9.943 1.00 93.38 182 PHE A N 1
ATOM 1483 C CA . PHE A 1 182 ? 6.022 1.943 9.170 1.00 93.38 182 PHE A CA 1
ATOM 1484 C C . PHE A 1 182 ? 5.208 1.619 7.912 1.00 93.38 182 PHE A C 1
ATOM 1486 O O . PHE A 1 182 ? 5.723 0.916 7.048 1.00 93.38 182 PHE A O 1
ATOM 1493 N N . TYR A 1 183 ? 3.963 2.100 7.829 1.00 95.56 183 TYR A N 1
ATOM 1494 C CA . TYR A 1 183 ? 3.015 1.837 6.736 1.00 95.56 183 TYR A CA 1
ATOM 1495 C C . TYR A 1 183 ? 2.550 3.128 6.046 1.00 95.56 183 TYR A C 1
ATOM 1497 O O . TYR A 1 183 ? 1.550 3.149 5.328 1.00 95.56 183 TYR A O 1
ATOM 1505 N N . LYS A 1 184 ? 3.236 4.244 6.304 1.00 96.50 184 LYS A N 1
ATOM 1506 C CA . LYS A 1 184 ? 2.791 5.570 5.873 1.00 96.50 184 LYS A CA 1
ATOM 1507 C C . LYS A 1 184 ? 2.730 5.702 4.354 1.00 96.50 184 LYS A C 1
ATOM 1509 O O . LYS A 1 184 ? 1.831 6.369 3.851 1.00 96.50 184 LYS A O 1
ATOM 1514 N N . PHE A 1 185 ? 3.649 5.070 3.614 1.00 97.75 185 PHE A N 1
ATOM 1515 C CA . PHE A 1 185 ? 3.625 5.133 2.151 1.00 97.75 185 PHE A CA 1
ATOM 1516 C C . PHE A 1 185 ? 2.505 4.268 1.575 1.00 97.75 185 PHE A C 1
ATOM 1518 O O . PHE A 1 185 ? 1.886 4.664 0.593 1.00 97.75 185 PHE A O 1
ATOM 1525 N N . GLN A 1 186 ? 2.211 3.124 2.191 1.00 97.56 186 GLN A N 1
ATOM 1526 C CA . GLN A 1 186 ? 1.092 2.261 1.840 1.00 97.56 186 GLN A CA 1
ATOM 1527 C C . GLN A 1 186 ? -0.243 2.978 2.062 1.00 97.56 186 GLN A C 1
ATOM 1529 O O . GLN A 1 186 ? -1.063 3.024 1.147 1.00 97.56 186 GLN A O 1
ATOM 1534 N N . LEU A 1 187 ? -0.438 3.580 3.237 1.00 98.00 187 LEU A N 1
ATOM 1535 C CA . LEU A 1 187 ? -1.647 4.341 3.557 1.00 98.00 187 LEU A CA 1
ATOM 1536 C C . LEU A 1 187 ? -1.838 5.538 2.614 1.00 98.00 187 LEU A C 1
ATOM 1538 O O . LEU A 1 187 ? -2.910 5.699 2.029 1.00 98.00 187 LEU A O 1
ATOM 1542 N N . GLU A 1 188 ? -0.791 6.342 2.410 1.00 98.50 188 GLU A N 1
ATOM 1543 C CA . GLU A 1 188 ? -0.844 7.487 1.493 1.00 98.50 188 GLU A CA 1
ATOM 1544 C C . GLU A 1 188 ? -1.100 7.043 0.046 1.00 98.50 188 GLU A C 1
ATOM 1546 O O . GLU A 1 188 ? -1.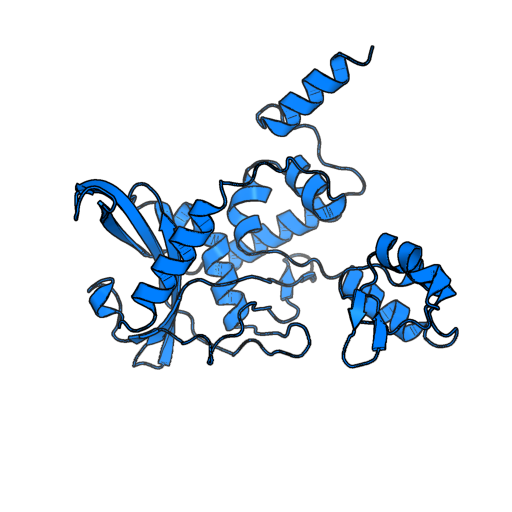827 7.709 -0.692 1.00 98.50 188 GLU A O 1
ATOM 1551 N N . ALA A 1 189 ? -0.542 5.903 -0.374 1.00 98.50 189 ALA A N 1
ATOM 1552 C CA . ALA A 1 189 ? -0.772 5.366 -1.708 1.00 98.50 189 ALA A CA 1
ATOM 1553 C C . ALA A 1 189 ? -2.239 4.979 -1.925 1.00 98.50 189 ALA A C 1
ATOM 1555 O O . ALA A 1 189 ? -2.778 5.272 -2.989 1.00 98.50 189 ALA A O 1
ATOM 1556 N N . TYR A 1 190 ? -2.910 4.380 -0.935 1.00 98.56 190 TYR A N 1
ATOM 1557 C CA . TYR A 1 190 ? -4.348 4.118 -1.037 1.00 98.56 190 TYR A CA 1
ATOM 1558 C C . TYR A 1 190 ? -5.167 5.409 -1.123 1.00 98.56 190 TYR A C 1
ATOM 1560 O O . TYR A 1 190 ? -6.054 5.502 -1.971 1.00 98.56 190 TYR A O 1
ATOM 1568 N N . ALA A 1 191 ? -4.832 6.422 -0.322 1.00 98.62 191 ALA A N 1
ATOM 1569 C CA . ALA A 1 191 ? -5.486 7.730 -0.384 1.00 98.62 191 ALA A CA 1
ATOM 1570 C C . ALA A 1 191 ? -5.348 8.361 -1.774 1.00 98.62 191 ALA A C 1
ATOM 1572 O O . ALA A 1 191 ? -6.329 8.766 -2.394 1.00 98.62 191 ALA A O 1
ATOM 1573 N N . THR A 1 192 ? -4.125 8.334 -2.303 1.00 98.69 192 THR A N 1
ATOM 1574 C CA . THR A 1 192 ? -3.794 8.857 -3.629 1.00 98.69 192 THR A CA 1
ATOM 1575 C C . THR A 1 192 ? -4.551 8.122 -4.735 1.00 98.69 192 THR A C 1
ATOM 1577 O O . THR A 1 192 ? -4.994 8.763 -5.687 1.00 98.69 192 THR A O 1
ATOM 1580 N N . ILE A 1 193 ? -4.722 6.796 -4.622 1.00 98.69 193 ILE A N 1
ATOM 1581 C CA . ILE A 1 193 ? -5.515 6.007 -5.575 1.00 98.69 193 ILE A CA 1
ATOM 1582 C C . ILE A 1 193 ? -6.966 6.496 -5.605 1.00 98.69 193 ILE A C 1
ATOM 1584 O O . ILE A 1 193 ? -7.492 6.731 -6.688 1.00 98.69 193 ILE A O 1
ATOM 1588 N N . PHE A 1 194 ? -7.608 6.649 -4.446 1.00 98.56 194 PHE A N 1
ATOM 1589 C CA . PHE A 1 194 ? -9.015 7.047 -4.384 1.00 98.56 194 PHE A CA 1
ATOM 1590 C C . PHE A 1 194 ? -9.262 8.498 -4.801 1.00 98.56 194 PHE A C 1
ATOM 1592 O O . PHE A 1 194 ? -10.301 8.790 -5.390 1.00 98.56 194 PHE A O 1
ATOM 1599 N N . GLU A 1 195 ? -8.309 9.392 -4.546 1.00 98.62 195 GLU A N 1
ATOM 1600 C CA . GLU A 1 195 ? -8.379 10.793 -4.976 1.00 98.62 195 GLU A CA 1
ATOM 1601 C C . GLU A 1 195 ? -8.042 10.966 -6.466 1.00 98.62 195 GLU A C 1
ATOM 1603 O O . GLU A 1 195 ? -8.420 11.961 -7.079 1.00 98.62 195 GLU A O 1
ATOM 1608 N N . ASN A 1 196 ? -7.368 9.983 -7.072 1.00 98.44 196 ASN A N 1
ATOM 1609 C CA . ASN A 1 196 ? -6.994 9.973 -8.487 1.00 98.44 196 ASN A CA 1
ATOM 1610 C C . ASN A 1 196 ? -7.348 8.621 -9.128 1.00 98.44 196 ASN A C 1
ATOM 1612 O O . ASN A 1 196 ? -6.449 7.900 -9.578 1.00 98.44 196 ASN A O 1
ATOM 1616 N N . PRO A 1 197 ? -8.634 8.240 -9.173 1.00 98.12 197 PRO A N 1
ATOM 1617 C CA . PRO A 1 197 ? -9.037 6.889 -9.528 1.00 98.12 197 PRO A CA 1
ATOM 1618 C C . PRO A 1 197 ? -8.790 6.580 -11.003 1.00 98.12 197 PRO A C 1
ATOM 1620 O O . PRO A 1 197 ? -8.975 7.411 -11.892 1.00 98.12 197 PRO A O 1
ATOM 1623 N N . GLY A 1 198 ? -8.398 5.340 -11.265 1.00 96.06 198 GLY A N 1
ATOM 1624 C CA . GLY A 1 198 ? -8.336 4.743 -12.591 1.00 96.06 198 GLY A CA 1
ATOM 1625 C C . GLY A 1 198 ? -9.237 3.518 -12.683 1.00 96.06 198 GLY A C 1
ATOM 1626 O O . GLY A 1 198 ? -10.268 3.413 -12.019 1.00 96.06 198 GLY A O 1
ATOM 1627 N N . GLU A 1 199 ? -8.836 2.564 -13.513 1.00 90.25 199 GLU A N 1
ATOM 1628 C CA . GLU A 1 199 ? -9.596 1.342 -13.759 1.00 90.25 199 GLU A CA 1
ATOM 1629 C C . GLU A 1 199 ? -8.678 0.135 -13.967 1.00 90.25 199 GLU A C 1
ATOM 1631 O O . GLU A 1 199 ? -7.535 0.271 -14.415 1.00 90.25 199 GLU A O 1
ATOM 1636 N N . ILE A 1 200 ? -9.199 -1.048 -13.639 1.00 85.75 200 ILE A N 1
ATOM 1637 C CA . ILE A 1 200 ? -8.566 -2.352 -13.864 1.00 85.75 200 ILE A CA 1
ATOM 1638 C C . ILE A 1 200 ? -9.572 -3.223 -14.605 1.00 85.75 200 ILE A C 1
ATOM 1640 O O . ILE A 1 200 ? -10.664 -3.450 -14.093 1.00 85.75 200 ILE A O 1
ATOM 1644 N N . ASN A 1 201 ? -9.220 -3.745 -15.784 1.00 82.56 201 ASN A N 1
ATOM 1645 C CA . ASN A 1 201 ? -10.129 -4.570 -16.596 1.00 82.56 201 ASN A CA 1
ATOM 1646 C C . ASN A 1 201 ? -11.519 -3.918 -16.774 1.00 82.56 201 ASN A C 1
ATOM 1648 O O . ASN A 1 201 ? -12.540 -4.580 -16.604 1.00 82.56 201 ASN A O 1
ATOM 1652 N N . SER A 1 202 ? -11.552 -2.606 -17.042 1.00 83.94 202 SER A N 1
ATOM 1653 C CA . SER A 1 202 ? -12.776 -1.789 -17.162 1.00 83.94 202 SER A CA 1
ATOM 1654 C C . SER A 1 202 ? -13.618 -1.638 -15.883 1.00 83.94 202 SER A C 1
ATOM 1656 O O . SER A 1 202 ? -14.662 -0.989 -15.911 1.00 83.94 202 SER A O 1
ATOM 1658 N N . ILE A 1 203 ? -13.165 -2.177 -14.747 1.00 86.81 203 ILE A N 1
ATOM 1659 C CA . ILE A 1 203 ? -13.754 -1.926 -13.430 1.00 86.81 203 ILE A CA 1
ATOM 1660 C C . ILE A 1 203 ? -13.151 -0.633 -12.881 1.00 86.81 203 ILE A C 1
ATOM 1662 O O . ILE A 1 203 ? -11.938 -0.545 -12.669 1.00 86.81 203 ILE A O 1
ATOM 1666 N N . LYS A 1 204 ? -13.998 0.375 -12.661 1.00 94.00 204 LYS A N 1
ATOM 1667 C CA . LYS A 1 204 ? -13.576 1.693 -12.177 1.00 94.00 204 LYS A CA 1
ATOM 1668 C C . LYS A 1 204 ? -13.340 1.685 -10.672 1.00 94.00 204 LYS A C 1
ATOM 1670 O O . LYS A 1 204 ? -14.143 1.155 -9.910 1.00 94.00 204 LYS A O 1
ATOM 1675 N N . THR A 1 205 ? -12.258 2.332 -10.260 1.00 97.38 205 THR A N 1
ATOM 1676 C CA . THR A 1 205 ? -12.067 2.735 -8.865 1.00 97.38 205 THR A CA 1
ATOM 1677 C C . THR A 1 205 ? -12.979 3.939 -8.593 1.00 97.38 205 THR A C 1
ATOM 1679 O O . THR A 1 205 ? -13.037 4.837 -9.437 1.00 97.38 205 THR A O 1
ATOM 1682 N N . PRO A 1 206 ? -13.731 3.980 -7.483 1.00 97.38 206 PRO A N 1
ATOM 1683 C CA . PRO A 1 206 ? -14.555 5.139 -7.161 1.00 97.38 206 PRO A CA 1
ATOM 1684 C C . PRO A 1 206 ? -13.692 6.343 -6.768 1.00 97.38 206 PRO A C 1
ATOM 1686 O O . PRO A 1 206 ? -12.620 6.186 -6.185 1.00 97.38 206 PRO A O 1
ATOM 1689 N N . LEU A 1 207 ? -14.178 7.547 -7.080 1.00 98.12 207 LEU A N 1
ATOM 1690 C CA . LEU A 1 207 ? -13.576 8.796 -6.619 1.00 98.12 207 LEU A CA 1
ATOM 1691 C C . LEU A 1 207 ? -14.018 9.061 -5.180 1.00 98.12 207 LEU A C 1
ATOM 1693 O O . LEU A 1 207 ? -15.192 9.351 -4.959 1.00 98.12 207 LEU A O 1
ATOM 1697 N N . LEU A 1 208 ? -13.082 9.004 -4.233 1.00 98.19 208 LEU A N 1
ATOM 1698 C CA . LEU A 1 208 ? -13.329 9.337 -2.829 1.00 98.19 208 LEU A CA 1
ATOM 1699 C C . LEU A 1 208 ? -12.373 10.464 -2.430 1.00 98.19 208 LEU A C 1
ATOM 1701 O O . LEU A 1 208 ? -11.164 10.259 -2.343 1.00 98.19 208 LEU A O 1
ATOM 1705 N N . SER A 1 209 ? -12.904 11.674 -2.251 1.00 97.62 209 SER A N 1
ATOM 1706 C CA . SER A 1 209 ? -12.110 12.862 -1.935 1.00 97.62 209 SER A CA 1
ATOM 1707 C C . SER A 1 209 ? -12.925 13.876 -1.118 1.00 97.62 209 SER A C 1
ATOM 1709 O O . SER A 1 209 ? -14.095 14.087 -1.445 1.00 97.62 209 SER A O 1
ATOM 1711 N N . PRO A 1 210 ? -12.330 14.519 -0.094 1.00 97.81 210 PRO A N 1
ATOM 1712 C CA . PRO A 1 210 ? -10.957 14.324 0.383 1.00 97.81 210 PRO A CA 1
ATOM 1713 C C . PRO A 1 210 ? -10.820 13.111 1.317 1.00 97.81 210 PRO A C 1
ATOM 1715 O O . PRO A 1 210 ? -11.704 12.832 2.131 1.00 97.81 210 PRO A O 1
ATOM 1718 N N . VAL A 1 211 ? -9.682 12.416 1.245 1.00 98.12 211 VAL A N 1
ATOM 1719 C CA . VAL A 1 211 ? -9.294 11.409 2.243 1.00 98.12 211 VAL A CA 1
ATOM 1720 C C . VAL A 1 211 ? -8.548 12.112 3.377 1.00 98.12 211 VAL A C 1
ATOM 1722 O O . VAL A 1 211 ? -7.429 12.596 3.206 1.00 98.12 211 VAL A O 1
ATOM 1725 N N . VAL A 1 212 ? -9.164 12.174 4.554 1.00 96.31 212 VAL A N 1
ATOM 1726 C CA . VAL A 1 212 ? -8.691 12.991 5.686 1.00 96.31 212 VAL A CA 1
ATOM 1727 C C . VAL A 1 212 ? -8.143 12.169 6.850 1.00 96.31 212 VAL A C 1
ATOM 1729 O O . VAL A 1 212 ? -7.456 12.720 7.705 1.00 96.31 212 VAL A O 1
ATOM 1732 N N . LYS A 1 213 ? -8.409 10.857 6.883 1.00 95.75 213 LYS A N 1
ATOM 1733 C CA . LYS A 1 213 ? -7.942 9.952 7.944 1.00 95.75 213 LYS A CA 1
ATOM 1734 C C . LYS A 1 213 ? -7.201 8.756 7.370 1.00 95.75 213 LYS A C 1
ATOM 1736 O O . LYS A 1 213 ? -7.754 8.028 6.555 1.00 95.75 213 LYS A O 1
ATOM 1741 N N . LEU A 1 214 ? -5.974 8.530 7.830 1.00 97.06 214 LEU A N 1
ATOM 1742 C CA . LEU A 1 214 ? -5.161 7.363 7.487 1.00 97.06 214 LEU A CA 1
ATOM 1743 C C . LEU A 1 214 ? -4.695 6.698 8.775 1.00 97.06 214 LEU A C 1
ATOM 1745 O O . LEU A 1 214 ? -4.058 7.358 9.592 1.00 97.06 214 LEU A O 1
ATOM 1749 N N . ALA A 1 215 ? -4.993 5.418 8.976 1.00 95.69 215 ALA A N 1
ATOM 1750 C CA . ALA A 1 215 ? -4.682 4.760 10.240 1.00 95.69 215 ALA A CA 1
ATOM 1751 C C . ALA A 1 215 ? -4.365 3.271 10.100 1.00 95.69 215 ALA A C 1
ATOM 1753 O O . ALA A 1 215 ? -4.687 2.625 9.105 1.00 95.69 215 ALA A O 1
ATOM 1754 N N . ILE A 1 216 ? -3.751 2.728 11.150 1.00 95.56 216 ILE A N 1
ATOM 1755 C CA . ILE A 1 216 ? -3.553 1.295 11.345 1.00 95.56 216 ILE A CA 1
ATOM 1756 C C . ILE A 1 216 ? -4.419 0.828 12.512 1.00 95.56 216 ILE A C 1
ATOM 1758 O O . ILE A 1 216 ? -4.312 1.365 13.620 1.00 95.56 216 ILE A O 1
ATOM 1762 N N . LEU A 1 217 ? -5.215 -0.215 12.274 1.00 94.31 217 LEU A N 1
ATOM 1763 C CA . LEU A 1 217 ? -5.856 -0.990 13.331 1.00 94.31 217 LEU A CA 1
ATOM 1764 C C . LEU A 1 217 ? -4.989 -2.210 13.651 1.00 94.31 217 LEU A C 1
ATOM 1766 O O . LEU A 1 217 ? -4.699 -3.040 12.791 1.00 94.31 217 LEU A O 1
ATOM 1770 N N . GLN A 1 218 ? -4.528 -2.280 14.891 1.00 94.94 218 GLN A N 1
ATOM 1771 C CA . GLN A 1 218 ? -3.582 -3.268 15.389 1.00 94.94 218 GLN A CA 1
ATOM 1772 C C . GLN A 1 218 ? -4.314 -4.333 16.199 1.00 94.94 218 GLN A C 1
ATOM 1774 O O . GLN A 1 218 ? -5.126 -3.992 17.054 1.00 94.94 218 GLN A O 1
ATOM 1779 N N . PHE A 1 219 ? -3.967 -5.595 15.970 1.00 94.19 219 PHE A N 1
ATOM 1780 C CA . PHE A 1 219 ? -4.460 -6.756 16.703 1.00 94.19 219 PHE A CA 1
ATOM 1781 C C . PHE A 1 219 ? -3.270 -7.479 17.344 1.00 94.19 219 PHE A C 1
ATOM 1783 O O . PHE A 1 219 ? -2.481 -8.114 16.638 1.00 94.19 219 PHE A O 1
ATOM 1790 N N . ASP A 1 220 ? -3.130 -7.383 18.665 1.00 95.12 220 ASP A N 1
ATOM 1791 C CA . ASP A 1 220 ? -2.055 -8.022 19.434 1.00 95.12 220 ASP A CA 1
ATOM 1792 C C . ASP A 1 220 ? -2.603 -9.256 20.168 1.00 95.12 220 ASP A C 1
ATOM 1794 O O . ASP A 1 220 ? -3.427 -9.105 21.073 1.00 95.12 220 ASP A O 1
ATOM 1798 N N . PRO A 1 221 ? -2.235 -10.488 19.764 1.00 94.19 221 PRO A N 1
ATOM 1799 C CA . PRO A 1 221 ? -2.731 -11.693 20.418 1.00 94.19 221 PRO A CA 1
ATOM 1800 C C . PRO A 1 221 ? -2.305 -11.738 21.893 1.00 94.19 221 PRO A C 1
ATOM 1802 O O . PRO A 1 221 ? -1.115 -11.817 22.197 1.00 94.19 221 PRO A O 1
ATOM 1805 N N . LEU A 1 222 ? -3.277 -11.762 22.807 1.00 94.88 222 LEU A N 1
ATOM 1806 C CA . LEU A 1 222 ? -3.041 -11.760 24.251 1.00 94.88 222 LEU A CA 1
ATOM 1807 C C . LEU A 1 222 ? -3.051 -13.177 24.836 1.00 94.88 222 LEU A C 1
ATOM 1809 O O . LEU A 1 222 ? -2.099 -13.598 25.493 1.00 94.88 222 LEU A O 1
ATOM 1813 N N . LYS A 1 223 ? -4.140 -13.925 24.622 1.00 95.50 223 LYS A N 1
ATOM 1814 C CA . LYS A 1 223 ? -4.308 -15.287 25.159 1.00 95.50 223 LYS A CA 1
ATOM 1815 C C . LYS A 1 223 ? -5.294 -16.124 24.351 1.00 95.50 223 LYS A C 1
ATOM 1817 O O . LYS A 1 223 ? -6.083 -15.602 23.568 1.00 95.50 223 LYS A O 1
ATOM 1822 N N . ILE A 1 224 ? -5.256 -17.432 24.591 1.00 94.94 224 ILE A N 1
ATOM 1823 C CA . ILE A 1 224 ? -6.203 -18.408 24.051 1.00 94.94 224 ILE A CA 1
ATOM 1824 C C . ILE A 1 224 ? -7.005 -18.996 25.211 1.00 94.94 224 ILE A C 1
ATOM 1826 O O . ILE A 1 224 ? -6.427 -19.421 26.211 1.00 94.94 224 ILE A O 1
ATOM 1830 N N . GLU A 1 225 ? -8.325 -19.053 25.064 1.00 95.56 225 GLU A N 1
ATOM 1831 C CA . GLU A 1 225 ? -9.234 -19.649 26.043 1.00 95.56 225 GLU A CA 1
ATOM 1832 C C . GLU A 1 225 ? -9.981 -20.838 25.443 1.00 95.56 225 GLU A C 1
ATOM 1834 O O . GLU A 1 225 ? -10.449 -20.791 24.306 1.00 95.56 225 GLU A O 1
ATOM 1839 N N . ASN A 1 226 ? -10.105 -21.927 26.202 1.00 94.19 226 ASN A N 1
ATOM 1840 C CA . ASN A 1 226 ? -10.861 -23.098 25.767 1.00 94.19 226 ASN A CA 1
ATOM 1841 C C . ASN A 1 226 ? -12.362 -22.768 25.726 1.00 94.19 226 ASN A C 1
ATOM 1843 O O . ASN A 1 226 ? -12.916 -22.300 26.718 1.00 94.19 226 ASN A O 1
ATOM 1847 N N . LYS A 1 227 ? -13.015 -23.047 24.593 1.00 91.31 227 LYS A N 1
ATOM 1848 C CA . LYS A 1 227 ? -14.470 -22.927 24.445 1.00 91.31 227 LYS A CA 1
ATOM 1849 C C . LYS A 1 227 ? -15.167 -24.259 24.723 1.00 91.31 227 LYS A C 1
ATOM 1851 O O . LYS A 1 227 ? -16.116 -24.293 25.498 1.00 91.31 227 LYS A O 1
ATOM 1856 N N . ASN A 1 228 ? -14.728 -25.346 24.079 1.00 87.62 228 ASN A N 1
ATOM 1857 C CA . ASN A 1 228 ? -15.291 -26.693 24.263 1.00 87.62 228 ASN A CA 1
ATOM 1858 C C . ASN A 1 228 ? -14.374 -27.828 23.750 1.00 87.62 228 ASN A C 1
ATOM 1860 O O . ASN A 1 228 ? -14.737 -28.562 22.839 1.00 87.62 228 ASN A O 1
ATOM 1864 N N . GLY A 1 229 ? -13.181 -27.998 24.323 1.00 90.19 229 GLY A N 1
ATOM 1865 C CA . GLY A 1 229 ? -12.283 -29.150 24.109 1.00 90.19 229 GLY A CA 1
ATOM 1866 C C . GLY A 1 229 ? -11.594 -29.212 22.736 1.00 90.19 229 GLY A C 1
ATOM 1867 O O . GLY A 1 229 ? -10.385 -29.396 22.675 1.00 90.19 229 GLY A O 1
ATOM 1868 N N . MET A 1 230 ? -12.344 -29.022 21.650 1.00 92.50 230 MET A N 1
ATOM 1869 C CA . MET A 1 230 ? -11.863 -28.960 20.266 1.00 92.50 230 MET A CA 1
ATOM 1870 C C . MET A 1 230 ? -11.866 -27.537 19.688 1.00 92.50 230 MET A C 1
ATOM 1872 O O . MET A 1 230 ? -11.300 -27.326 18.622 1.00 92.50 230 MET A O 1
ATOM 1876 N N . ASN A 1 231 ? -12.474 -26.558 20.372 1.00 92.06 231 ASN A N 1
ATOM 1877 C CA . ASN A 1 231 ? -12.465 -25.155 19.947 1.00 92.06 231 ASN A CA 1
ATOM 1878 C C . ASN A 1 231 ? -11.917 -24.240 21.040 1.00 92.06 231 ASN A C 1
ATOM 1880 O O . ASN A 1 231 ? -12.080 -24.495 22.238 1.00 92.06 231 ASN A O 1
ATOM 1884 N N . CYS A 1 232 ? -11.330 -23.129 20.609 1.00 93.12 232 CYS A N 1
ATOM 1885 C CA . CYS A 1 232 ? -10.823 -22.080 21.478 1.00 93.12 232 CYS A CA 1
ATOM 1886 C C . CYS A 1 232 ? -11.184 -20.693 20.937 1.00 93.12 232 CYS A C 1
ATOM 1888 O O . CYS A 1 232 ? -11.491 -20.537 19.756 1.00 93.12 232 CYS A O 1
ATOM 1890 N N . ASN A 1 233 ? -11.144 -19.700 21.819 1.00 93.19 233 ASN A N 1
ATOM 1891 C CA . ASN A 1 233 ? -11.239 -18.290 21.478 1.00 93.19 233 ASN A CA 1
ATOM 1892 C C . ASN A 1 233 ? -9.842 -17.675 21.578 1.00 93.19 233 ASN A C 1
ATOM 1894 O O . ASN A 1 233 ? -9.166 -17.851 22.592 1.00 93.19 233 ASN A O 1
ATOM 1898 N N . PHE A 1 234 ? -9.432 -16.929 20.557 1.00 92.56 234 PHE A N 1
ATOM 1899 C CA . PHE A 1 234 ? -8.285 -16.034 20.661 1.00 92.56 234 PHE A CA 1
ATOM 1900 C C . PHE A 1 234 ? -8.762 -14.671 21.152 1.00 92.56 234 PHE A C 1
ATOM 1902 O O . PHE A 1 234 ? -9.694 -14.098 20.590 1.00 92.56 234 PHE A O 1
ATOM 1909 N N . ILE A 1 235 ? -8.111 -14.159 22.189 1.00 93.56 235 ILE A N 1
ATOM 1910 C CA . ILE A 1 235 ? -8.335 -12.814 22.707 1.00 93.56 235 ILE A CA 1
ATOM 1911 C C . ILE A 1 235 ? -7.203 -11.933 22.195 1.00 93.56 235 ILE A C 1
ATOM 1913 O O . ILE A 1 235 ? -6.030 -12.269 22.372 1.00 93.56 235 ILE A O 1
ATOM 1917 N N . PHE A 1 236 ? -7.572 -10.822 21.566 1.00 94.69 236 PHE A N 1
ATOM 1918 C CA . PHE A 1 236 ? -6.654 -9.815 21.049 1.00 94.69 236 PHE A CA 1
ATOM 1919 C C . PHE A 1 236 ? -6.863 -8.504 21.795 1.00 94.69 236 PHE A C 1
ATOM 1921 O O . PHE A 1 236 ? -8.006 -8.086 21.988 1.00 94.69 236 PHE A O 1
ATOM 1928 N N . ASP A 1 237 ? -5.767 -7.835 22.133 1.00 94.38 237 ASP A N 1
ATOM 1929 C CA . ASP A 1 237 ? -5.808 -6.409 22.417 1.00 94.38 237 ASP A CA 1
ATOM 1930 C C . ASP A 1 237 ? -5.860 -5.648 21.090 1.00 94.38 237 ASP A C 1
ATOM 1932 O O . ASP A 1 237 ? -5.188 -6.010 20.116 1.00 94.38 237 ASP A O 1
ATOM 1936 N N . MET A 1 238 ? -6.669 -4.591 21.043 1.00 93.31 238 MET A N 1
ATOM 1937 C CA . MET A 1 238 ? -6.798 -3.739 19.864 1.00 93.31 238 MET A CA 1
ATOM 1938 C C . MET A 1 238 ? -6.150 -2.381 20.104 1.00 93.31 238 MET A C 1
ATOM 1940 O O . MET A 1 238 ? -6.317 -1.778 21.162 1.00 93.31 238 MET A O 1
ATOM 1944 N N . GLY A 1 239 ? -5.435 -1.883 19.099 1.00 92.81 239 GLY A N 1
ATOM 1945 C CA . GLY A 1 239 ? -4.847 -0.547 19.116 1.00 92.81 239 GLY A CA 1
ATOM 1946 C C . GLY A 1 239 ? -5.174 0.214 17.841 1.00 92.81 239 GLY A C 1
ATOM 1947 O O . GLY A 1 239 ? -5.033 -0.324 16.750 1.00 92.81 239 GLY A O 1
ATOM 1948 N N . TYR A 1 240 ? -5.555 1.480 17.960 1.00 93.56 240 TYR A N 1
ATOM 1949 C CA . TYR A 1 240 ? -5.767 2.372 16.822 1.00 93.56 240 TYR A CA 1
ATOM 1950 C C . TYR A 1 240 ? -4.690 3.453 16.826 1.00 93.56 240 TYR A C 1
ATOM 1952 O O . TYR A 1 240 ? -4.534 4.161 17.822 1.00 93.56 240 TYR A O 1
ATOM 1960 N N . VAL A 1 241 ? -3.963 3.586 15.716 1.00 94.69 241 VAL A N 1
ATOM 1961 C CA . VAL A 1 241 ? -2.966 4.647 15.539 1.00 94.69 241 VAL A CA 1
ATOM 1962 C C . VAL A 1 241 ? -3.141 5.319 14.187 1.00 94.69 241 VAL A C 1
ATOM 1964 O O . VAL A 1 241 ? -3.120 4.672 13.141 1.00 94.69 241 VAL A O 1
ATOM 1967 N N . GLU A 1 242 ? -3.316 6.633 14.225 1.00 94.69 242 GLU A N 1
ATOM 1968 C CA . GLU A 1 242 ? -3.501 7.478 13.051 1.00 94.69 242 GLU A CA 1
ATOM 1969 C C . GLU A 1 242 ? -2.157 8.050 12.586 1.00 94.69 242 GLU A C 1
ATOM 1971 O O . GLU A 1 242 ? -1.281 8.345 13.399 1.00 94.69 242 GLU A O 1
ATOM 1976 N N . LEU A 1 243 ? -1.991 8.216 11.276 1.00 94.81 243 LEU A N 1
ATOM 1977 C CA . LEU A 1 243 ? -0.897 8.989 10.709 1.00 94.81 243 LEU A CA 1
ATOM 1978 C C . LEU A 1 243 ? -1.185 10.480 10.913 1.00 94.81 243 LEU A C 1
ATOM 1980 O O . LEU A 1 243 ? -2.223 10.970 10.482 1.00 94.81 243 LEU A O 1
ATOM 1984 N N . GLU A 1 244 ? -0.247 11.208 11.519 1.00 90.12 244 GLU A N 1
ATOM 1985 C CA . GLU A 1 244 ? -0.464 12.611 11.903 1.00 90.12 244 GLU A CA 1
ATOM 1986 C C . GLU A 1 244 ? -0.824 13.530 10.727 1.00 90.12 244 GLU A C 1
ATOM 1988 O O . GLU A 1 244 ? -1.614 14.454 10.884 1.00 90.12 244 GLU A O 1
ATOM 1993 N N . ASN A 1 245 ? -0.216 13.309 9.557 1.00 93.81 245 ASN A N 1
ATOM 1994 C CA . ASN A 1 245 ? -0.379 14.163 8.383 1.00 93.81 245 ASN A CA 1
ATOM 1995 C C . ASN A 1 245 ? -0.328 13.336 7.094 1.00 93.81 245 ASN A C 1
ATOM 1997 O O . ASN A 1 245 ? 0.421 12.361 7.010 1.00 93.81 245 ASN A O 1
ATOM 2001 N N . ARG A 1 246 ? -1.047 13.787 6.057 1.00 96.81 246 ARG A N 1
ATOM 2002 C CA . ARG A 1 246 ? -0.856 13.310 4.677 1.00 96.81 246 ARG A CA 1
ATOM 2003 C C . ARG A 1 246 ? 0.585 13.575 4.233 1.00 96.81 246 ARG A C 1
ATOM 2005 O O . ARG A 1 246 ? 1.169 14.609 4.559 1.00 96.81 246 ARG A O 1
ATOM 2012 N N . ILE A 1 247 ? 1.166 12.643 3.485 1.00 97.56 247 ILE A N 1
ATOM 2013 C CA . ILE A 1 247 ? 2.580 12.683 3.077 1.00 97.56 247 ILE A CA 1
ATOM 2014 C C . ILE A 1 247 ? 2.774 12.548 1.564 1.00 97.56 247 ILE A C 1
ATOM 2016 O O . ILE A 1 247 ? 3.782 11.991 1.127 1.00 97.56 247 ILE A O 1
ATOM 2020 N N . TYR A 1 248 ? 1.832 13.063 0.771 1.00 97.75 248 TYR A N 1
ATOM 2021 C CA . TYR A 1 248 ? 1.823 12.951 -0.691 1.00 97.75 248 TYR A CA 1
ATOM 2022 C C . TYR A 1 248 ? 3.184 13.257 -1.340 1.00 97.75 248 TYR A C 1
ATOM 2024 O O . TYR A 1 248 ? 3.725 12.414 -2.048 1.00 97.75 248 TYR A O 1
ATOM 2032 N N . GLU A 1 249 ? 3.816 14.388 -1.014 1.00 98.12 249 GLU A N 1
ATOM 2033 C CA . GLU A 1 249 ? 5.134 14.742 -1.575 1.00 98.12 249 GLU A CA 1
ATOM 2034 C C . GLU A 1 249 ? 6.205 13.676 -1.281 1.00 98.12 249 GLU A C 1
ATOM 2036 O O . GLU A 1 249 ? 6.936 13.239 -2.169 1.00 98.12 249 GLU A O 1
ATOM 2041 N N . LYS A 1 250 ? 6.235 13.147 -0.048 1.00 97.88 250 LYS A N 1
ATOM 2042 C CA . LYS A 1 250 ? 7.170 12.073 0.331 1.00 97.88 250 LYS A CA 1
ATOM 2043 C C . LYS A 1 250 ? 6.845 10.765 -0.391 1.00 97.88 250 LYS A C 1
ATOM 2045 O O . LYS A 1 250 ? 7.753 9.980 -0.668 1.00 97.88 250 LYS A O 1
ATOM 2050 N N . LEU A 1 251 ? 5.566 10.489 -0.657 1.00 98.31 251 LEU A N 1
ATOM 2051 C CA . LEU A 1 251 ? 5.153 9.353 -1.480 1.00 98.31 251 LEU A CA 1
ATOM 2052 C C . LEU A 1 251 ? 5.692 9.509 -2.908 1.00 98.31 251 LEU A C 1
ATOM 2054 O O . LEU A 1 251 ? 6.242 8.549 -3.444 1.00 98.31 251 LEU A O 1
ATOM 2058 N N . ILE A 1 252 ? 5.602 10.697 -3.506 1.00 98.44 252 ILE A N 1
ATOM 2059 C CA . ILE A 1 252 ? 6.135 10.945 -4.851 1.00 98.44 252 ILE A CA 1
ATOM 2060 C C . ILE A 1 252 ? 7.669 10.847 -4.878 1.00 98.44 252 ILE A C 1
ATOM 2062 O O . ILE A 1 252 ? 8.220 10.232 -5.797 1.00 98.44 252 ILE A O 1
ATOM 2066 N N . ASP A 1 253 ? 8.373 11.318 -3.845 1.00 98.19 253 ASP A N 1
ATOM 2067 C CA . ASP A 1 253 ? 9.818 11.077 -3.684 1.00 98.19 253 ASP A CA 1
ATOM 2068 C C . ASP A 1 253 ? 10.135 9.575 -3.641 1.00 98.19 253 ASP A C 1
ATOM 2070 O O . ASP A 1 253 ? 11.050 9.081 -4.310 1.00 98.19 253 ASP A O 1
ATOM 2074 N N . ARG A 1 254 ? 9.340 8.820 -2.873 1.00 97.50 254 ARG A N 1
ATOM 2075 C CA . ARG A 1 254 ? 9.479 7.370 -2.730 1.00 97.50 254 ARG A CA 1
ATOM 2076 C C . ARG A 1 254 ? 9.244 6.640 -4.052 1.00 97.50 254 ARG A C 1
ATOM 2078 O O . ARG A 1 254 ? 9.992 5.718 -4.378 1.00 97.50 254 ARG A O 1
ATOM 2085 N N . VAL A 1 255 ? 8.238 7.053 -4.815 1.00 98.00 255 VAL A N 1
ATOM 2086 C CA . VAL A 1 255 ? 7.971 6.530 -6.159 1.00 98.00 255 VAL A CA 1
ATOM 2087 C C . VAL A 1 255 ? 9.118 6.879 -7.103 1.00 98.00 255 VAL A C 1
ATOM 2089 O O . VAL A 1 255 ? 9.600 6.001 -7.812 1.00 98.00 255 VAL A O 1
ATOM 2092 N N . THR A 1 256 ? 9.620 8.113 -7.069 1.00 98.06 256 THR A N 1
ATOM 2093 C CA . THR A 1 256 ? 10.751 8.548 -7.903 1.00 98.06 256 THR A CA 1
ATOM 2094 C C . THR A 1 256 ? 11.978 7.659 -7.674 1.00 98.06 256 THR A C 1
ATOM 2096 O O . THR A 1 256 ? 12.587 7.190 -8.639 1.00 98.06 256 THR A O 1
ATOM 2099 N N . LEU A 1 257 ? 12.294 7.342 -6.412 1.00 97.50 257 LEU A N 1
ATOM 2100 C CA . LEU A 1 257 ? 13.349 6.388 -6.057 1.00 97.50 257 LEU A CA 1
ATOM 2101 C C . LEU A 1 257 ? 13.064 4.979 -6.604 1.00 97.50 257 LEU A C 1
ATOM 2103 O O . LEU A 1 257 ? 13.962 4.330 -7.143 1.00 97.50 257 LEU A O 1
ATOM 2107 N N . ALA A 1 258 ? 11.824 4.499 -6.485 1.00 96.81 258 ALA A N 1
ATOM 2108 C CA . ALA A 1 258 ? 11.429 3.192 -7.003 1.00 96.81 258 ALA A CA 1
ATOM 2109 C C . ALA A 1 258 ? 11.657 3.098 -8.518 1.00 96.81 258 ALA A C 1
ATOM 2111 O O . ALA A 1 258 ? 12.270 2.145 -8.999 1.00 96.81 258 ALA A O 1
ATOM 2112 N N . LEU A 1 259 ? 11.207 4.106 -9.266 1.00 95.62 259 LEU A N 1
ATOM 2113 C CA . LEU A 1 259 ? 11.363 4.161 -10.716 1.00 95.62 259 LEU A CA 1
ATOM 2114 C C . LEU A 1 259 ? 12.832 4.320 -11.127 1.00 95.62 259 LEU A C 1
ATOM 2116 O O . LEU A 1 259 ? 13.245 3.693 -12.101 1.00 95.62 259 LEU A O 1
ATOM 2120 N N . ASP A 1 260 ? 13.633 5.086 -10.377 1.00 96.12 260 ASP A N 1
ATOM 2121 C CA . ASP A 1 260 ? 15.082 5.193 -10.598 1.00 96.12 260 ASP A CA 1
ATOM 2122 C C . ASP A 1 260 ? 15.758 3.829 -10.541 1.00 96.12 260 ASP A C 1
ATOM 2124 O O . ASP A 1 260 ? 16.504 3.480 -11.453 1.00 96.12 260 ASP A O 1
ATOM 2128 N N . ILE A 1 261 ? 15.439 3.030 -9.520 1.00 95.75 261 ILE A N 1
ATOM 2129 C CA . ILE A 1 261 ? 15.973 1.676 -9.380 1.00 95.75 261 ILE A CA 1
ATOM 2130 C C . ILE A 1 261 ? 15.517 0.806 -10.557 1.00 95.75 261 ILE A C 1
ATOM 2132 O O . ILE A 1 261 ? 16.344 0.199 -11.233 1.00 95.75 261 ILE A O 1
ATOM 2136 N N . LEU A 1 262 ? 14.214 0.755 -10.849 1.00 92.50 262 LEU A N 1
ATOM 2137 C CA . LEU A 1 262 ? 13.660 -0.146 -11.872 1.00 92.50 262 LEU A CA 1
ATOM 2138 C C . LEU A 1 262 ? 14.134 0.178 -13.297 1.00 92.50 262 LEU A C 1
ATOM 2140 O O . LEU A 1 262 ? 14.206 -0.712 -14.153 1.00 92.50 262 LEU A O 1
ATOM 2144 N N . GLN A 1 263 ? 14.508 1.429 -13.558 1.00 90.62 263 GLN A N 1
ATOM 2145 C CA . GLN A 1 263 ? 15.033 1.862 -14.850 1.00 90.62 263 GLN A CA 1
ATOM 2146 C C . GLN A 1 263 ? 16.539 1.622 -15.025 1.00 90.62 263 GLN A C 1
ATOM 2148 O O . GLN A 1 263 ? 17.029 1.769 -16.142 1.00 90.62 263 GLN A O 1
ATOM 2153 N N . MET A 1 264 ? 17.270 1.179 -13.994 1.00 89.50 264 MET A N 1
ATOM 2154 C CA . MET A 1 264 ? 18.688 0.824 -14.136 1.00 89.50 264 MET A CA 1
ATOM 2155 C C . MET A 1 264 ? 18.889 -0.325 -15.137 1.00 89.50 264 MET A C 1
ATOM 2157 O O . MET A 1 264 ? 18.130 -1.301 -15.152 1.00 89.50 264 MET A O 1
ATOM 2161 N N . ASN A 1 265 ? 19.937 -0.240 -15.959 1.00 88.06 265 ASN A N 1
ATOM 2162 C CA . ASN A 1 265 ? 20.275 -1.296 -16.923 1.00 88.06 265 ASN A CA 1
ATOM 2163 C C . ASN A 1 265 ? 20.687 -2.596 -16.223 1.00 88.06 265 ASN A C 1
ATOM 2165 O O . ASN A 1 265 ? 20.275 -3.668 -16.643 1.00 88.06 265 ASN A O 1
ATOM 2169 N N . GLU A 1 266 ? 21.406 -2.471 -15.110 1.00 90.38 266 GLU A N 1
ATOM 2170 C CA . GLU A 1 266 ? 21.887 -3.575 -14.282 1.00 90.38 266 GLU A CA 1
ATOM 2171 C C . GLU A 1 266 ? 21.316 -3.463 -12.858 1.00 90.38 266 GLU A C 1
ATOM 2173 O O . GLU A 1 266 ? 21.034 -2.351 -12.395 1.00 90.38 266 GLU A O 1
ATOM 2178 N N . PRO A 1 267 ? 21.150 -4.582 -12.132 1.00 91.25 267 PRO A N 1
ATOM 2179 C CA . PRO A 1 267 ? 20.690 -4.555 -10.751 1.00 91.25 267 PRO A CA 1
ATOM 2180 C C . PRO A 1 267 ? 21.681 -3.798 -9.842 1.00 91.25 267 PRO A C 1
ATOM 2182 O O . PRO A 1 267 ? 22.892 -3.988 -9.986 1.00 91.25 267 PRO A O 1
ATOM 2185 N N . PRO A 1 268 ? 21.199 -3.019 -8.847 1.00 95.19 268 PRO A N 1
ATOM 2186 C CA . PRO A 1 268 ? 22.051 -2.370 -7.846 1.00 95.19 268 PRO A CA 1
ATOM 2187 C C . PRO A 1 268 ? 23.047 -3.335 -7.192 1.00 95.19 268 PRO A C 1
ATOM 2189 O O . PRO A 1 268 ? 22.784 -4.535 -7.112 1.00 95.19 268 PRO A O 1
ATOM 2192 N N . VAL A 1 269 ? 24.165 -2.824 -6.673 1.00 93.69 269 VAL A N 1
ATOM 2193 C CA . VAL A 1 269 ? 25.185 -3.646 -5.995 1.00 93.69 269 VAL A CA 1
ATOM 2194 C C . VAL A 1 269 ? 24.607 -4.466 -4.833 1.00 93.69 269 VAL A C 1
ATOM 2196 O O . VAL A 1 269 ? 23.575 -4.127 -4.250 1.00 93.69 269 VAL A O 1
ATOM 2199 N N . ILE A 1 270 ? 25.268 -5.582 -4.511 1.00 92.81 270 ILE A N 1
ATOM 2200 C CA . ILE A 1 270 ? 24.891 -6.453 -3.389 1.00 92.81 270 ILE A CA 1
ATOM 2201 C C . ILE A 1 270 ? 24.880 -5.634 -2.093 1.00 92.81 270 ILE A C 1
ATOM 2203 O O . ILE A 1 270 ? 25.856 -4.964 -1.770 1.00 92.81 270 ILE A O 1
ATOM 2207 N N . ASN A 1 271 ? 23.780 -5.717 -1.343 1.00 93.00 271 ASN A N 1
ATOM 2208 C CA . ASN A 1 271 ? 23.682 -5.122 -0.014 1.00 93.00 271 ASN A CA 1
ATOM 2209 C C . ASN A 1 271 ? 24.137 -6.144 1.036 1.00 93.00 271 ASN A C 1
ATOM 2211 O O . ASN A 1 271 ? 23.448 -7.139 1.257 1.00 93.00 271 ASN A O 1
ATOM 2215 N N . GLU A 1 272 ? 25.265 -5.895 1.699 1.00 88.31 272 GLU A N 1
ATOM 2216 C CA . GLU A 1 272 ? 25.828 -6.818 2.697 1.00 88.31 272 GLU A CA 1
ATOM 2217 C C . GLU A 1 272 ? 24.957 -6.964 3.953 1.00 88.31 272 GLU A C 1
ATOM 2219 O O . GLU A 1 272 ? 24.967 -8.019 4.581 1.00 88.31 272 GLU A O 1
ATOM 2224 N N . ASN A 1 273 ? 24.129 -5.962 4.259 1.00 90.75 273 ASN A N 1
ATOM 2225 C CA . ASN A 1 273 ? 23.185 -5.997 5.379 1.00 90.75 273 ASN A CA 1
ATOM 2226 C C . ASN A 1 273 ? 21.864 -6.705 5.029 1.00 90.75 273 ASN A C 1
ATOM 2228 O O . ASN A 1 273 ? 20.976 -6.828 5.871 1.00 90.75 273 ASN A O 1
ATOM 2232 N N . CYS A 1 274 ? 21.689 -7.145 3.779 1.00 92.12 274 CYS A N 1
ATOM 2233 C CA . CYS A 1 274 ? 20.493 -7.855 3.348 1.00 92.12 274 CYS A CA 1
ATOM 2234 C C . CYS A 1 274 ? 20.725 -9.370 3.386 1.00 92.12 274 CYS A C 1
ATOM 2236 O O . CYS A 1 274 ? 21.575 -9.892 2.668 1.00 92.12 274 CYS A O 1
ATOM 2238 N N . ASN A 1 275 ? 19.903 -10.086 4.159 1.00 91.12 275 ASN A N 1
ATOM 2239 C CA . ASN A 1 275 ? 19.999 -11.544 4.305 1.00 91.12 275 ASN A CA 1
ATOM 2240 C C . ASN A 1 275 ? 19.921 -12.297 2.967 1.00 91.12 275 ASN A C 1
ATOM 2242 O O . ASN A 1 275 ? 20.687 -13.232 2.755 1.00 91.12 275 ASN A O 1
ATOM 2246 N N . ASP A 1 276 ? 19.041 -11.875 2.053 1.00 90.19 276 ASP A N 1
ATOM 2247 C CA . ASP A 1 276 ? 18.882 -12.520 0.741 1.00 90.19 276 ASP A CA 1
ATOM 2248 C C . ASP A 1 276 ? 20.134 -12.305 -0.136 1.00 90.19 276 ASP A C 1
ATOM 2250 O O . ASP A 1 276 ? 20.643 -13.231 -0.767 1.00 90.19 276 ASP A O 1
ATOM 2254 N N . CYS A 1 277 ? 20.685 -11.088 -0.119 1.00 92.00 277 CYS A N 1
ATOM 2255 C CA . CYS A 1 277 ? 21.937 -10.754 -0.799 1.00 92.00 277 CYS A CA 1
ATOM 2256 C C . CYS A 1 277 ? 23.132 -11.524 -0.216 1.00 92.00 277 CYS A C 1
ATOM 2258 O O . CYS A 1 277 ? 23.955 -12.048 -0.967 1.00 92.00 277 CYS A O 1
ATOM 2260 N N . ALA A 1 278 ? 23.222 -11.614 1.112 1.00 91.25 278 ALA A N 1
ATOM 2261 C CA . ALA A 1 278 ? 24.277 -12.344 1.806 1.00 91.25 278 ALA A CA 1
ATOM 2262 C C . ALA A 1 278 ? 24.203 -13.853 1.528 1.00 91.25 278 ALA A C 1
ATOM 2264 O O . ALA A 1 278 ? 25.237 -14.479 1.293 1.00 91.25 278 ALA A O 1
ATOM 2265 N N . PHE A 1 279 ? 22.995 -14.426 1.505 1.00 89.25 279 PHE A N 1
ATOM 2266 C CA . PHE A 1 279 ? 22.762 -15.817 1.118 1.00 89.25 279 PHE A CA 1
ATOM 2267 C C . PHE A 1 279 ? 23.270 -16.089 -0.303 1.00 89.25 279 PHE A C 1
ATOM 2269 O O . PHE A 1 279 ? 24.086 -16.990 -0.497 1.00 89.25 279 PHE A O 1
ATOM 2276 N N . PHE A 1 280 ? 22.875 -15.258 -1.273 1.00 87.00 280 PHE A N 1
ATOM 2277 C CA . PHE A 1 280 ? 23.327 -15.392 -2.658 1.00 87.00 280 PHE A CA 1
ATOM 2278 C C . PHE A 1 280 ? 24.853 -15.266 -2.788 1.00 87.00 280 PHE A C 1
ATOM 2280 O O . PHE A 1 280 ? 25.487 -16.089 -3.444 1.00 87.00 280 PHE A O 1
ATOM 2287 N N . LYS A 1 281 ? 25.465 -14.276 -2.121 1.00 89.50 281 LYS A N 1
ATOM 2288 C CA . LYS A 1 281 ? 26.925 -14.071 -2.134 1.00 89.50 281 LYS A CA 1
ATOM 2289 C C . LYS A 1 281 ? 27.663 -15.311 -1.622 1.00 89.50 281 LYS A C 1
ATOM 2291 O O . LYS A 1 281 ? 28.582 -15.785 -2.285 1.00 89.50 281 LYS A O 1
ATOM 2296 N N . LYS A 1 282 ? 27.224 -15.877 -0.493 1.00 89.50 282 LYS A N 1
ATOM 2297 C CA . LYS A 1 282 ? 27.798 -17.116 0.057 1.00 89.50 282 LYS A CA 1
ATOM 2298 C C . LYS A 1 282 ? 27.633 -18.295 -0.902 1.00 89.50 282 LYS A C 1
ATOM 2300 O O . LYS A 1 282 ? 28.582 -19.040 -1.100 1.00 89.50 282 LYS A O 1
ATOM 2305 N N . GLN A 1 283 ? 26.468 -18.441 -1.534 1.00 87.25 283 GLN A N 1
ATOM 2306 C CA . GLN A 1 283 ? 26.228 -19.508 -2.507 1.00 87.25 283 GLN A CA 1
ATOM 2307 C C . GLN A 1 283 ? 27.141 -19.382 -3.735 1.00 87.25 283 GLN A C 1
ATOM 2309 O O . GLN A 1 283 ? 27.736 -20.371 -4.149 1.00 87.25 283 GLN A O 1
ATOM 2314 N N . SER A 1 284 ? 27.309 -18.173 -4.284 1.00 86.00 284 SER A N 1
ATOM 2315 C CA . SER A 1 284 ? 28.173 -17.950 -5.455 1.00 86.00 284 SER A CA 1
ATOM 2316 C C . SER A 1 284 ? 29.647 -18.282 -5.207 1.00 86.00 284 SER A C 1
ATOM 2318 O O . SER A 1 284 ? 30.354 -18.635 -6.142 1.00 86.00 284 SER A O 1
ATOM 2320 N N . GLN A 1 285 ? 30.105 -18.212 -3.953 1.00 89.25 285 GLN A N 1
ATOM 2321 C CA . GLN A 1 285 ? 31.480 -18.543 -3.566 1.00 89.25 285 GLN A CA 1
ATOM 2322 C C . GLN A 1 285 ? 31.745 -20.054 -3.512 1.00 89.25 285 GLN A C 1
ATOM 2324 O O . GLN A 1 285 ? 32.902 -20.457 -3.487 1.00 89.25 285 GLN A O 1
ATOM 2329 N N . LEU A 1 286 ? 30.696 -20.882 -3.482 1.00 88.75 286 LEU A N 1
ATOM 2330 C CA . LEU A 1 286 ? 30.805 -22.345 -3.474 1.00 88.75 286 LEU A CA 1
ATOM 2331 C C . LEU A 1 286 ? 30.871 -22.949 -4.882 1.00 88.75 286 LEU A C 1
ATOM 2333 O O . LEU A 1 286 ? 31.124 -24.140 -5.009 1.00 88.75 286 LEU A O 1
ATOM 2337 N N . ILE A 1 287 ? 30.613 -22.156 -5.927 1.00 69.81 287 ILE A N 1
ATOM 2338 C CA . ILE A 1 287 ? 30.592 -22.601 -7.332 1.00 69.81 287 ILE A CA 1
ATOM 2339 C C . ILE A 1 287 ? 31.990 -22.410 -7.965 1.00 69.81 287 ILE A C 1
ATOM 2341 O O . ILE A 1 287 ? 32.115 -22.040 -9.128 1.00 69.81 287 ILE A O 1
ATOM 2345 N N . ILE A 1 288 ? 33.051 -22.620 -7.175 1.00 53.88 288 ILE A N 1
ATOM 2346 C CA . ILE A 1 288 ? 34.445 -22.676 -7.648 1.00 53.88 288 ILE A CA 1
ATOM 2347 C C . ILE A 1 288 ? 34.819 -24.136 -7.874 1.00 53.88 288 ILE A C 1
ATOM 2349 O O . ILE A 1 288 ? 34.583 -24.940 -6.944 1.00 53.88 288 ILE A O 1
#